Protein 6W2Q (pdb70)

Structure (mmCIF, N/CA/C/O backbone):
data_6W2Q
#
_entry.id   6W2Q
#
_cell.length_a   43.934
_cell.length_b   57.578
_cell.length_c   71.729
_cell.angle_alpha   90.000
_cell.angle_beta   90.000
_cell.angle_gamma   90.000
#
_symmetry.space_group_name_H-M   'P 21 21 21'
#
loop_
_entity.id
_entity.type
_entity.pdbx_description
1 polymer 'Junction 34'
2 non-polymer 'CALCIUM ION'
3 water water
#
loop_
_atom_site.group_PDB
_atom_site.id
_atom_site.type_symbol
_atom_site.label_atom_id
_atom_site.label_alt_id
_atom_site.label_comp_id
_atom_site.label_asym_id
_atom_site.label_entity_id
_atom_site.label_seq_id
_atom_site.pdbx_PDB_ins_code
_atom_site.Cartn_x
_atom_site.Cartn_y
_atom_site.Cartn_z
_atom_site.occupancy
_atom_site.B_iso_or_equiv
_atom_site.auth_seq_id
_atom_site.auth_comp_id
_atom_site.auth_asym_id
_atom_site.auth_atom_id
_atom_site.pdbx_PDB_model_num
ATOM 1 N N . LEU A 1 9 ? 34.356 -2.361 35.922 1.00 76.30 9 LEU A N 1
ATOM 2 C CA . LEU A 1 9 ? 33.590 -1.120 35.908 1.00 75.94 9 LEU A CA 1
ATOM 3 C C . LEU A 1 9 ? 32.167 -1.365 36.393 1.00 76.51 9 LEU A C 1
ATOM 4 O O . LEU A 1 9 ? 31.774 -0.892 37.459 1.00 78.91 9 LEU A O 1
ATOM 7 N N . LYS A 1 10 ? 31.395 -2.106 35.594 1.00 71.27 10 LYS A N 1
ATOM 8 C CA . LYS A 1 10 ? 30.041 -2.464 36.002 1.00 66.41 10 LYS A CA 1
ATOM 9 C C . LYS A 1 10 ? 30.046 -3.233 37.316 1.00 62.60 10 LYS A C 1
ATOM 10 O O . LYS A 1 10 ? 29.078 -3.161 38.082 1.00 65.36 10 LYS A O 1
ATOM 14 N N . GLU A 1 11 ? 31.120 -3.975 37.591 1.00 55.57 11 GLU A N 1
ATOM 15 C CA . GLU A 1 11 ? 31.235 -4.670 38.868 1.00 51.67 11 GLU A CA 1
ATOM 16 C C . GLU A 1 11 ? 31.293 -3.673 40.020 1.00 48.41 11 GLU A C 1
ATOM 17 O O . GLU A 1 11 ? 30.569 -3.809 41.012 1.00 45.48 11 GLU A O 1
ATOM 21 N N . LEU A 1 12 ? 32.155 -2.660 39.904 1.00 50.15 12 LEU A N 1
ATOM 22 C CA . LEU A 1 12 ? 32.210 -1.616 40.922 1.00 48.04 12 LEU A CA 1
ATOM 23 C C . LEU A 1 12 ? 30.848 -0.961 41.107 1.00 45.43 12 LEU A C 1
ATOM 24 O O . LEU A 1 12 ? 30.433 -0.677 42.238 1.00 44.84 12 LEU A O 1
ATOM 32 N N . LEU A 1 13 ? 30.133 -0.723 40.006 1.00 43.26 13 LEU A N 1
ATOM 33 C CA . LEU A 1 13 ? 28.829 -0.077 40.091 1.00 42.19 13 LEU A CA 1
ATOM 34 C C . LEU A 1 13 ? 27.829 -0.951 40.840 1.00 37.80 13 LEU A C 1
ATOM 35 O O . LEU A 1 13 ? 27.066 -0.453 41.677 1.00 33.99 13 LEU A O 1
ATOM 51 N N . LYS A 1 14 ? 27.830 -2.258 40.570 1.00 38.00 14 LYS A N 1
ATOM 52 C CA . LYS A 1 14 ? 26.892 -3.155 41.238 1.00 37.03 14 LYS A CA 1
ATOM 53 C C . LYS A 1 14 ? 27.170 -3.239 42.735 1.00 35.67 14 LYS A C 1
ATOM 54 O O . LYS A 1 14 ? 26.236 -3.245 43.546 1.00 35.02 14 LYS A O 1
ATOM 58 N N . ARG A 1 15 ? 28.443 -3.307 43.126 1.00 36.36 15 ARG A N 1
ATOM 59 C CA . ARG A 1 15 ? 28.757 -3.408 44.548 1.00 37.04 15 ARG A CA 1
ATOM 60 C C . ARG A 1 15 ? 28.422 -2.113 45.278 1.00 30.27 15 ARG A C 1
ATOM 61 O O . ARG A 1 15 ? 27.975 -2.143 46.430 1.00 27.79 15 ARG A O 1
ATOM 82 N N . ALA A 1 16 ? 28.625 -0.967 44.625 1.00 28.96 16 ALA A N 1
ATOM 83 C CA . ALA A 1 16 ? 28.248 0.305 45.237 1.00 28.53 16 ALA A CA 1
ATOM 84 C C . ALA A 1 16 ? 26.747 0.364 45.489 1.00 30.69 16 ALA A C 1
ATOM 85 O O . ALA A 1 16 ? 26.304 0.820 46.549 1.00 26.13 16 ALA A O 1
ATOM 92 N N . GLU A 1 17 ? 25.947 -0.101 44.525 1.00 28.62 17 GLU A N 1
ATOM 93 C CA . GLU A 1 17 ? 24.500 -0.119 44.706 1.00 28.82 17 GLU A CA 1
ATOM 94 C C . GLU A 1 17 ? 24.105 -0.985 45.895 1.00 29.61 17 GLU A C 1
ATOM 95 O O . GLU A 1 17 ? 23.165 -0.655 46.628 1.00 30.82 17 GLU A O 1
ATOM 102 N N . GLU A 1 18 ? 24.814 -2.095 46.106 1.00 30.14 18 GLU A N 1
ATOM 103 C CA . GLU A 1 18 ? 24.511 -2.964 47.238 1.00 32.61 18 GLU A CA 1
ATOM 104 C C . GLU A 1 18 ? 24.886 -2.296 48.555 1.00 31.45 18 GLU A C 1
ATOM 105 O O . GLU A 1 18 ? 24.094 -2.282 49.504 1.00 30.70 18 GLU A O 1
ATOM 109 N N . LEU A 1 19 ? 26.095 -1.730 48.628 1.00 31.66 19 LEU A N 1
ATOM 110 C CA . LEU A 1 19 ? 26.563 -1.120 49.870 1.00 31.00 19 LEU A CA 1
ATOM 111 C C . LEU A 1 19 ? 25.748 0.114 50.234 1.00 29.18 19 LEU A C 1
ATOM 112 O O . LEU A 1 19 ? 25.609 0.434 51.421 1.00 29.53 19 LEU A O 1
ATOM 128 N N . ALA A 1 20 ? 25.203 0.817 49.237 1.00 25.63 20 ALA A N 1
ATOM 129 C CA . ALA A 1 20 ? 24.364 1.983 49.485 1.00 23.73 20 ALA A CA 1
ATOM 130 C C . ALA A 1 20 ? 23.061 1.637 50.196 1.00 24.43 20 ALA A C 1
ATOM 131 O O . ALA A 1 20 ? 22.388 2.546 50.695 1.00 24.13 20 ALA A O 1
ATOM 138 N N . LYS A 1 21 ? 22.684 0.360 50.241 1.00 25.95 21 LYS A N 1
ATOM 139 C CA . LYS A 1 21 ? 21.498 -0.069 50.973 1.00 28.18 21 LYS A CA 1
ATOM 140 C C . LYS A 1 21 ? 21.750 -0.264 52.463 1.00 26.89 21 LYS A C 1
ATOM 141 O O . LYS A 1 21 ? 20.782 -0.415 53.216 1.00 28.62 21 LYS A O 1
ATOM 160 N N . SER A 1 22 ? 23.009 -0.277 52.903 1.00 26.42 22 SER A N 1
ATOM 161 C CA . SER A 1 22 ? 23.332 -0.532 54.303 1.00 27.85 22 SER A CA 1
ATOM 162 C C . SER A 1 22 ? 23.471 0.785 55.055 1.00 25.71 22 SER A C 1
ATOM 163 O O . SER A 1 22 ? 24.286 1.624 54.651 1.00 25.59 22 SER A O 1
ATOM 171 N N . PRO A 1 23 ? 22.719 1.009 56.136 1.00 23.58 23 PRO A N 1
ATOM 172 C CA . PRO A 1 23 ? 22.917 2.240 56.918 1.00 23.56 23 PRO A CA 1
ATOM 173 C C . PRO A 1 23 ? 24.247 2.313 57.659 1.00 24.77 23 PRO A C 1
ATOM 174 O O . PRO A 1 23 ? 24.518 3.340 58.293 1.00 24.53 23 PRO A O 1
ATOM 185 N N . ASP A 1 24 ? 25.085 1.282 57.607 1.00 26.27 24 ASP A N 1
ATOM 186 C CA . ASP A 1 24 ? 26.386 1.328 58.281 1.00 26.81 24 ASP A CA 1
ATOM 187 C C . ASP A 1 24 ? 27.294 2.353 57.607 1.00 26.19 24 ASP A C 1
ATOM 188 O O . ASP A 1 24 ? 27.554 2.232 56.404 1.00 25.97 24 ASP A O 1
ATOM 197 N N . PRO A 1 25 ? 27.800 3.365 58.322 1.00 29.04 25 PRO A N 1
ATOM 198 C CA . PRO A 1 25 ? 28.635 4.377 57.648 1.00 28.84 25 PRO A CA 1
ATOM 199 C C . PRO A 1 25 ? 29.850 3.808 56.939 1.00 28.44 25 PRO A C 1
ATOM 200 O O . PRO A 1 25 ? 30.302 4.395 55.947 1.00 27.17 25 PRO A O 1
ATOM 211 N N . GLU A 1 26 ? 30.410 2.696 57.422 1.00 30.04 26 GLU A N 1
ATOM 212 C CA . GLU A 1 26 ? 31.554 2.102 56.737 1.00 31.94 26 GLU A CA 1
ATOM 213 C C . GLU A 1 26 ? 31.155 1.574 55.366 1.00 28.40 26 GLU A C 1
ATOM 214 O O . GLU A 1 26 ? 31.915 1.711 54.401 1.00 28.40 26 GLU A O 1
ATOM 225 N N . ASP A 1 27 ? 29.969 0.969 55.261 1.00 25.69 27 ASP A N 1
ATOM 226 C CA . ASP A 1 27 ? 29.487 0.499 53.965 1.00 26.10 27 ASP A CA 1
ATOM 227 C C . ASP A 1 27 ? 29.146 1.671 53.049 1.00 24.91 27 ASP A C 1
ATOM 228 O O . ASP A 1 27 ? 29.449 1.643 51.850 1.00 24.92 27 ASP A O 1
ATOM 237 N N . LEU A 1 28 ? 28.525 2.717 53.600 1.00 24.37 28 LEU A N 1
ATOM 238 C CA . LEU A 1 28 ? 28.094 3.851 52.787 1.00 21.60 28 LEU A CA 1
ATOM 239 C C . LEU A 1 28 ? 29.281 4.649 52.259 1.00 22.98 28 LEU A C 1
ATOM 240 O O . LEU A 1 28 ? 29.280 5.075 51.098 1.00 23.66 28 LEU A O 1
ATOM 256 N N . LYS A 1 29 ? 30.299 4.875 53.092 1.00 24.65 29 LYS A N 1
ATOM 257 C CA . LYS A 1 29 ? 31.492 5.567 52.616 1.00 26.23 29 LYS A CA 1
ATOM 258 C C . LYS A 1 29 ? 32.153 4.792 51.487 1.00 27.25 29 LYS A C 1
ATOM 259 O O . LYS A 1 29 ? 32.656 5.385 50.526 1.00 27.13 29 LYS A O 1
ATOM 274 N N . GLU A 1 30 ? 32.158 3.462 51.584 1.00 26.07 30 GLU A N 1
ATOM 275 C CA . GLU A 1 30 ? 32.725 2.652 50.515 1.00 28.22 30 GLU A CA 1
ATOM 276 C C . GLU A 1 30 ? 31.871 2.746 49.259 1.00 26.88 30 GLU A C 1
ATOM 277 O O . GLU A 1 30 ? 32.404 2.843 48.147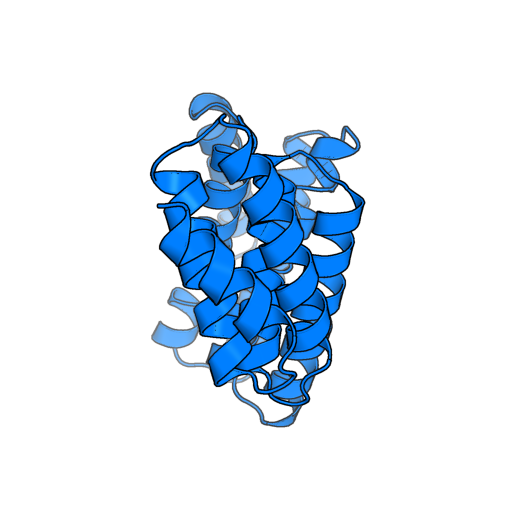 1.00 26.78 30 GLU A O 1
ATOM 289 N N . ALA A 1 31 ? 30.544 2.747 49.419 1.00 26.03 31 ALA A N 1
ATOM 290 C CA . ALA A 1 31 ? 29.663 2.891 48.266 1.00 26.49 31 ALA A CA 1
ATOM 291 C C . ALA A 1 31 ? 29.960 4.183 47.518 1.00 25.89 31 ALA A C 1
ATOM 292 O O . ALA A 1 31 ? 30.020 4.198 46.284 1.00 26.37 31 ALA A O 1
ATOM 299 N N . VAL A 1 32 ? 30.161 5.276 48.258 1.00 25.01 32 VAL A N 1
ATOM 300 C CA . VAL A 1 32 ? 30.483 6.565 47.649 1.00 26.13 32 VAL A CA 1
ATOM 301 C C . VAL A 1 32 ? 31.798 6.479 46.890 1.00 28.17 32 VAL A C 1
ATOM 302 O O . VAL A 1 32 ? 31.923 6.989 45.769 1.00 30.14 32 VAL A O 1
ATOM 315 N N . ARG A 1 33 ? 32.809 5.862 47.503 1.00 27.71 33 ARG A N 1
ATOM 316 C CA . ARG A 1 33 ? 34.118 5.800 46.864 1.00 29.68 33 ARG A CA 1
ATOM 317 C C . ARG A 1 33 ? 34.058 4.985 45.581 1.00 30.20 33 ARG A C 1
ATOM 318 O O . ARG A 1 33 ? 34.634 5.379 44.559 1.00 32.37 33 ARG A O 1
ATOM 339 N N . LEU A 1 34 ? 33.341 3.860 45.603 1.00 28.36 34 LEU A N 1
ATOM 340 C CA . LEU A 1 34 ? 33.216 3.041 44.402 1.00 29.28 34 LEU A CA 1
ATOM 341 C C . LEU A 1 34 ? 32.512 3.810 43.292 1.00 28.68 34 LEU A C 1
ATOM 342 O O . LEU A 1 34 ? 32.959 3.811 42.139 1.00 29.64 34 LEU A O 1
ATOM 358 N N . ALA A 1 35 ? 31.406 4.478 43.625 1.00 27.43 35 ALA A N 1
ATOM 359 C CA . ALA A 1 35 ? 30.658 5.218 42.613 1.00 28.47 35 ALA A CA 1
ATOM 360 C C . ALA A 1 35 ? 31.460 6.407 42.093 1.00 30.87 35 ALA A C 1
ATOM 361 O O . ALA A 1 35 ? 31.494 6.657 40.881 1.00 32.50 35 ALA A O 1
ATOM 368 N N . GLU A 1 36 ? 32.111 7.153 42.989 1.00 31.68 36 GLU A N 1
ATOM 369 C CA . GLU A 1 36 ? 32.945 8.270 42.553 1.00 33.02 36 GLU A CA 1
ATOM 370 C C . GLU A 1 36 ? 34.070 7.803 41.636 1.00 35.01 36 GLU A C 1
ATOM 371 O O . GLU A 1 36 ? 34.468 8.535 40.723 1.00 37.00 36 GLU A O 1
ATOM 383 N N . GLU A 1 37 ? 34.586 6.591 41.851 1.00 34.21 37 GLU A N 1
ATOM 384 C CA . GLU A 1 37 ? 35.573 6.033 40.930 1.00 37.05 37 GLU A CA 1
ATOM 385 C C . GLU A 1 37 ? 34.979 5.873 39.536 1.00 39.00 37 GLU A C 1
ATOM 386 O O . GLU A 1 37 ? 35.608 6.234 38.534 1.00 40.70 37 GLU A O 1
ATOM 398 N N . VAL A 1 38 ? 33.764 5.324 39.452 1.00 39.18 38 VAL A N 1
ATOM 399 C CA . VAL A 1 38 ? 33.111 5.146 38.157 1.00 40.23 38 VAL A CA 1
ATOM 400 C C . VAL A 1 38 ? 32.981 6.485 37.448 1.00 42.48 38 VAL A C 1
ATOM 401 O O . VAL A 1 38 ? 33.251 6.603 36.247 1.00 43.20 38 VAL A O 1
ATOM 414 N N . VAL A 1 39 ? 32.559 7.517 38.181 1.00 44.82 39 VAL A N 1
ATOM 415 C CA . VAL A 1 39 ? 32.449 8.849 37.596 1.00 47.48 39 VAL A CA 1
ATOM 416 C C . VAL A 1 39 ? 33.800 9.296 37.052 1.00 50.80 39 VAL A C 1
ATOM 417 O O . VAL A 1 39 ? 33.907 9.769 35.914 1.00 51.95 39 VAL A O 1
ATOM 430 N N . ARG A 1 40 ? 34.856 9.143 37.854 1.00 51.52 40 ARG A N 1
ATOM 431 C CA . ARG A 1 40 ? 36.175 9.603 37.431 1.00 54.29 40 ARG A CA 1
ATOM 432 C C . ARG A 1 40 ? 36.663 8.843 36.201 1.00 58.39 40 ARG A C 1
ATOM 433 O O . ARG A 1 40 ? 37.345 9.415 35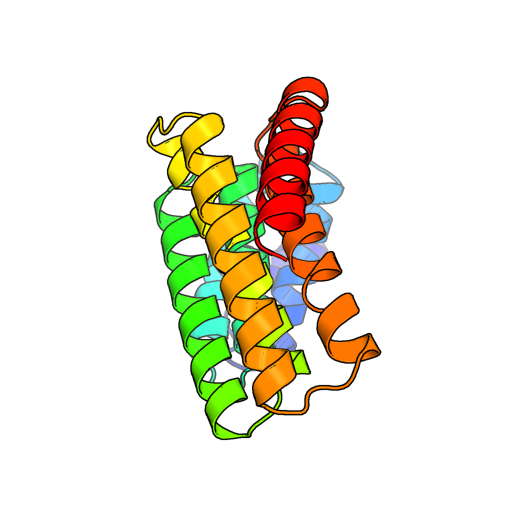.342 1.00 61.79 40 ARG A O 1
ATOM 437 N N . GLU A 1 41 ? 36.322 7.555 36.095 1.00 58.63 41 GLU A N 1
ATOM 438 C CA . GLU A 1 41 ? 36.832 6.734 35.001 1.00 60.82 41 GLU A CA 1
ATOM 439 C C . GLU A 1 41 ? 36.015 6.907 33.722 1.00 63.25 41 GLU A C 1
ATOM 440 O O . GLU A 1 41 ? 36.574 6.870 32.621 1.00 65.12 41 GLU A O 1
ATOM 452 N N . ARG A 1 42 ? 34.699 7.085 33.841 1.00 59.74 42 ARG A N 1
ATOM 453 C CA . ARG A 1 42 ? 33.811 7.267 32.691 1.00 57.21 42 ARG A CA 1
ATOM 454 C C . ARG A 1 42 ? 33.026 8.563 32.864 1.00 57.69 42 ARG A C 1
ATOM 455 O O . ARG A 1 42 ? 31.798 8.545 33.008 1.00 55.91 42 ARG A O 1
ATOM 459 N N . PRO A 1 43 ? 33.710 9.714 32.809 1.00 65.71 43 PRO A N 1
ATOM 460 C CA . PRO A 1 43 ? 33.085 10.979 33.256 1.00 68.08 43 PRO A CA 1
ATOM 461 C C . PRO A 1 43 ? 31.652 11.215 32.793 1.00 70.93 43 PRO A C 1
ATOM 462 O O . PRO A 1 43 ? 30.773 11.454 33.631 1.00 71.53 43 PRO A O 1
ATOM 473 N N . GLY A 1 44 ? 31.388 11.171 31.489 1.00 72.18 44 GLY A N 1
ATOM 474 C CA . GLY A 1 44 ? 30.084 11.551 30.976 1.00 71.51 44 GLY A CA 1
ATOM 475 C C . GLY A 1 44 ? 29.251 10.401 30.447 1.00 69.74 44 GLY A C 1
ATOM 476 O O . GLY A 1 44 ? 28.370 10.606 29.607 1.00 71.07 44 GLY A O 1
ATOM 480 N N . SER A 1 45 ? 29.507 9.191 30.934 1.00 65.52 45 SER A N 1
ATOM 481 C CA . SER A 1 45 ? 28.807 8.012 30.452 1.00 64.37 45 SER A CA 1
ATOM 482 C C . SER A 1 45 ? 27.477 7.837 31.184 1.00 60.58 45 SER A C 1
ATOM 483 O O . SER A 1 45 ? 27.130 8.589 32.100 1.00 60.93 45 SER A O 1
ATOM 491 N N . GLU A 1 46 ? 26.718 6.821 30.767 1.00 54.90 46 GLU A N 1
ATOM 492 C CA . GLU A 1 46 ? 25.490 6.476 31.475 1.00 50.80 46 GLU A CA 1
ATOM 493 C C . GLU A 1 46 ? 25.789 5.831 32.822 1.00 47.10 46 GLU A C 1
ATOM 494 O O . GLU A 1 46 ? 25.010 5.985 33.769 1.00 44.88 46 GLU A O 1
ATOM 498 N N . ALA A 1 47 ? 26.906 5.108 32.928 1.00 47.53 47 ALA A N 1
ATOM 499 C CA . ALA A 1 47 ? 27.299 4.552 34.218 1.00 46.65 47 ALA A CA 1
ATOM 500 C C . ALA A 1 47 ? 27.603 5.658 35.218 1.00 45.25 47 ALA A C 1
ATOM 501 O O . ALA A 1 47 ? 27.305 5.527 36.411 1.00 44.56 47 ALA A O 1
ATOM 508 N N . ALA A 1 48 ? 28.204 6.756 34.753 1.00 43.29 48 ALA A N 1
ATOM 509 C CA . ALA A 1 48 ? 28.455 7.884 35.642 1.00 41.95 48 ALA A CA 1
ATOM 510 C C . ALA A 1 48 ? 27.151 8.460 36.174 1.00 41.76 48 ALA A C 1
ATOM 511 O O . ALA A 1 48 ? 27.045 8.778 37.363 1.00 39.40 48 ALA A O 1
ATOM 518 N N . LYS A 1 49 ? 26.145 8.605 35.307 1.00 45.63 49 LYS A N 1
ATOM 519 C CA . LYS A 1 49 ? 24.843 9.085 35.762 1.00 46.28 49 LYS A CA 1
ATOM 520 C C . LYS A 1 49 ? 24.249 8.142 36.800 1.00 44.25 49 LYS A C 1
ATOM 521 O O . LYS A 1 49 ? 23.713 8.586 37.822 1.00 42.52 49 LYS A O 1
ATOM 525 N N . LYS A 1 50 ? 24.337 6.834 36.554 1.00 46.08 50 LYS A N 1
ATOM 526 C CA . LYS A 1 50 ? 23.909 5.860 37.551 1.00 4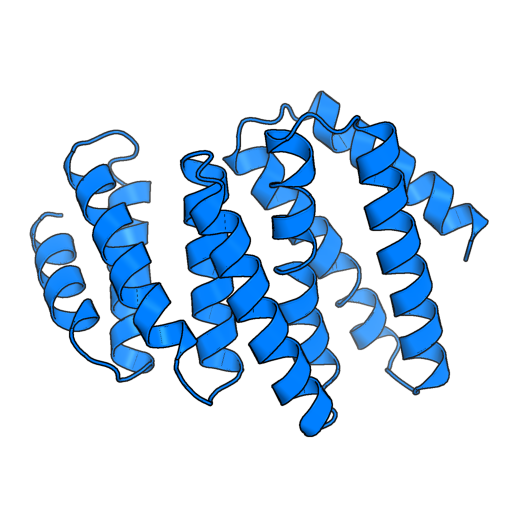5.19 50 LYS A CA 1
ATOM 527 C C . LYS A 1 50 ? 24.701 6.022 38.842 1.00 40.80 50 LYS A C 1
ATOM 528 O O . LYS A 1 50 ? 24.135 5.967 39.941 1.00 40.06 50 LYS A O 1
ATOM 543 N N . ALA A 1 51 ? 26.015 6.231 38.728 1.00 36.69 51 ALA A N 1
ATOM 544 C CA . ALA A 1 51 ? 26.851 6.394 39.913 1.00 34.67 51 ALA A CA 1
ATOM 545 C C . ALA A 1 51 ? 26.401 7.581 40.755 1.00 33.07 51 ALA A C 1
ATOM 546 O O . ALA A 1 51 ? 26.361 7.497 41.988 1.00 31.81 51 ALA A O 1
ATOM 553 N N . LEU A 1 52 ? 26.069 8.702 40.110 1.00 33.32 52 LEU A N 1
ATOM 554 C CA . LEU A 1 52 ? 25.633 9.883 40.853 1.00 32.29 52 LEU A CA 1
ATOM 555 C C . LEU A 1 52 ? 24.348 9.609 41.626 1.00 31.58 52 LEU A C 1
ATOM 556 O O . LEU A 1 52 ? 24.162 10.125 42.735 1.00 30.27 52 LEU A O 1
ATOM 572 N N . GLU A 1 53 ? 23.447 8.803 41.060 1.00 32.58 53 GLU A N 1
ATOM 573 C CA . GLU A 1 53 ? 22.238 8.422 41.784 1.00 34.92 53 GLU A CA 1
ATOM 574 C C . GLU A 1 53 ? 22.573 7.586 43.014 1.00 31.90 53 GLU A C 1
ATOM 575 O O . GLU A 1 53 ? 21.952 7.749 44.072 1.00 31.25 53 GLU A O 1
ATOM 587 N N . ILE A 1 54 ? 23.550 6.685 42.891 1.00 28.83 54 ILE A N 1
ATOM 588 C CA . ILE A 1 54 ? 23.964 5.864 44.026 1.00 28.09 54 ILE A CA 1
ATOM 589 C C . ILE A 1 54 ? 24.615 6.729 45.100 1.00 26.03 54 ILE A C 1
ATOM 590 O O . ILE A 1 54 ? 24.338 6.574 46.296 1.00 24.40 54 ILE A O 1
ATOM 606 N N . ILE A 1 55 ? 25.489 7.650 44.695 1.00 26.23 55 ILE A N 1
ATOM 607 C CA . ILE A 1 55 ? 26.142 8.533 45.660 1.00 27.38 55 ILE A CA 1
ATOM 608 C C . ILE A 1 55 ? 25.099 9.306 46.455 1.00 25.93 55 ILE A C 1
ATOM 609 O O . ILE A 1 55 ? 25.178 9.411 47.684 1.00 24.88 55 ILE A O 1
ATOM 625 N N . GLN A 1 56 ? 24.109 9.867 45.763 1.00 26.85 56 GLN A N 1
ATOM 626 C CA . GLN A 1 56 ? 23.073 10.625 46.453 1.00 29.12 56 GLN A CA 1
ATOM 627 C C . GLN A 1 56 ? 22.287 9.734 47.407 1.00 26.64 56 GLN A C 1
ATOM 628 O O . GLN A 1 56 ? 21.958 10.144 48.526 1.00 24.99 56 GLN A O 1
ATOM 642 N N . GLU A 1 57 ? 21.992 8.504 46.986 1.00 25.54 57 GLU A N 1
ATOM 643 C CA . GLU A 1 57 ? 21.293 7.570 47.860 1.00 27.56 57 GLU A CA 1
ATOM 644 C C . GLU A 1 57 ? 22.124 7.264 49.100 1.00 25.09 57 GLU A C 1
ATOM 645 O O . GLU A 1 57 ? 21.631 7.350 50.230 1.00 23.89 57 GLU A O 1
ATOM 657 N N . ALA A 1 58 ? 23.398 6.925 48.907 1.00 24.51 58 ALA A N 1
ATOM 658 C CA . ALA A 1 58 ? 24.254 6.612 50.045 1.00 24.02 58 ALA A CA 1
ATOM 659 C C . ALA A 1 58 ? 24.425 7.823 50.952 1.00 23.35 58 ALA A C 1
ATOM 660 O O . ALA A 1 58 ? 24.451 7.688 52.181 1.00 21.64 58 ALA A O 1
ATOM 667 N N . ALA A 1 59 ? 24.539 9.020 50.364 1.00 23.93 59 ALA A N 1
ATOM 668 C CA . ALA A 1 59 ? 24.773 10.222 51.159 1.00 23.06 59 ALA A CA 1
ATOM 669 C C . ALA A 1 59 ? 23.567 10.561 52.026 1.00 24.59 59 ALA A C 1
ATOM 670 O O . ALA A 1 59 ? 23.725 11.030 53.157 1.00 23.42 59 ALA A O 1
ATOM 677 N N . GLU A 1 60 ? 22.356 10.337 51.516 1.00 25.95 60 GLU A N 1
ATOM 678 C CA . GLU A 1 60 ? 21.162 10.618 52.305 1.00 29.44 60 GLU A CA 1
ATOM 679 C C . GLU A 1 60 ? 21.069 9.721 53.534 1.00 26.60 60 GLU A C 1
ATOM 680 O O . GLU A 1 60 ? 20.544 10.148 54.569 1.00 27.03 60 GLU A O 1
ATOM 692 N N . LEU A 1 61 ? 21.559 8.481 53.444 1.00 25.58 61 LEU A N 1
ATOM 693 C CA . LEU A 1 61 ? 21.624 7.623 54.624 1.00 27.84 61 LEU A CA 1
ATOM 694 C C . LEU A 1 61 ? 22.767 8.029 55.546 1.00 27.18 61 LEU A C 1
ATOM 695 O O . LEU A 1 61 ? 22.612 8.019 56.772 1.00 28.86 61 LEU A O 1
ATOM 711 N N . LEU A 1 62 ? 23.925 8.382 54.978 1.00 25.63 62 LEU A N 1
ATOM 712 C CA . LEU A 1 62 ? 25.045 8.818 55.807 1.00 27.32 62 LEU A CA 1
ATOM 713 C C . LEU A 1 62 ? 24.673 10.042 56.625 1.00 27.95 62 LEU A C 1
ATOM 714 O O . LEU A 1 62 ? 25.084 10.178 57.784 1.00 28.74 62 LEU A O 1
ATOM 730 N N . LYS A 1 63 ? 23.921 10.960 56.023 1.00 27.34 63 LYS A N 1
ATOM 731 C CA . LYS A 1 63 ? 23.556 12.189 56.716 1.00 29.34 63 LYS A CA 1
ATOM 732 C C . LYS A 1 63 ? 22.708 11.909 57.948 1.00 29.19 63 LYS A C 1
ATOM 733 O O . LYS A 1 63 ? 22.678 12.725 58.873 1.00 31.70 63 LYS A O 1
ATOM 752 N N . LYS A 1 64 ? 22.006 10.778 57.978 1.00 26.89 64 LYS A N 1
ATOM 753 C CA . LYS A 1 64 ? 21.158 10.462 59.119 1.00 26.38 64 LYS A CA 1
ATOM 754 C C . LYS A 1 64 ? 21.928 9.814 60.263 1.00 24.96 64 LYS A C 1
ATOM 755 O O . LYS A 1 64 ? 21.350 9.599 61.335 1.00 24.88 64 LYS A O 1
ATOM 774 N N . SER A 1 65 ? 23.210 9.520 60.068 1.00 26.08 65 SER A N 1
ATOM 775 C CA . SER A 1 65 ? 24.032 8.972 61.136 1.00 27.61 65 SER A CA 1
ATOM 776 C C . SER A 1 65 ? 24.214 10.004 62.250 1.00 28.07 65 SER A C 1
ATOM 777 O O . SER A 1 65 ? 24.228 11.210 61.991 1.00 27.64 65 SER A O 1
ATOM 785 N N . PRO A 1 66 ? 24.357 9.558 63.499 1.00 28.55 66 PRO A N 1
ATOM 786 C CA . PRO A 1 66 ? 24.696 10.491 64.584 1.00 30.46 66 PRO A CA 1
ATOM 787 C C . PRO A 1 66 ? 26.178 10.829 64.672 1.00 30.76 66 PRO A C 1
ATOM 788 O O . PRO A 1 66 ? 26.556 11.667 65.501 1.00 29.98 66 PRO A O 1
ATOM 799 N N . ASP A 1 67 ? 27.017 10.211 63.844 1.00 31.45 67 ASP A N 1
ATOM 800 C CA . ASP A 1 67 ? 28.461 10.397 63.911 1.00 34.35 67 ASP A CA 1
ATOM 801 C C . ASP A 1 67 ? 28.873 11.590 63.053 1.00 32.67 67 ASP A C 1
ATOM 802 O O . ASP A 1 67 ? 28.653 11.563 61.836 1.00 33.38 67 ASP A O 1
ATOM 811 N N . PRO A 1 68 ? 29.487 12.634 63.627 1.00 30.62 68 PRO A N 1
ATOM 812 C CA . PRO A 1 68 ? 29.871 13.793 62.798 1.00 28.78 68 PRO A CA 1
ATOM 813 C C . PRO A 1 68 ? 30.789 13.445 61.641 1.00 27.70 68 PRO A C 1
ATOM 814 O O . PRO A 1 68 ? 30.685 14.060 60.572 1.00 26.84 68 PRO A O 1
ATOM 825 N N . GLU A 1 69 ? 31.700 12.487 61.815 1.00 30.17 69 GLU A N 1
ATOM 826 C CA . GLU A 1 69 ? 32.589 12.132 60.715 1.00 31.98 69 GLU A CA 1
ATOM 827 C C . GLU A 1 69 ? 31.801 11.543 59.552 1.00 28.47 69 GLU A C 1
ATOM 828 O O . GLU A 1 69 ? 32.116 11.801 58.383 1.00 27.60 69 GLU A O 1
ATOM 837 N N . ALA A 1 70 ? 30.758 10.767 59.855 1.00 27.06 70 ALA A N 1
ATOM 838 C CA . ALA A 1 70 ? 29.920 10.193 58.805 1.00 26.88 70 ALA A CA 1
ATOM 839 C C . ALA A 1 70 ? 29.096 11.269 58.112 1.00 26.43 70 ALA A C 1
ATOM 840 O O . ALA A 1 70 ? 28.940 11.249 56.884 1.00 25.98 70 ALA A O 1
ATOM 847 N N . ILE A 1 71 ? 28.558 12.213 58.883 1.00 24.62 71 ILE A N 1
ATOM 848 C CA . ILE A 1 71 ? 27.755 13.286 58.304 1.00 23.87 71 ILE A CA 1
ATOM 849 C C . ILE A 1 71 ? 28.610 14.153 57.389 1.00 25.13 71 ILE A C 1
ATOM 850 O O . ILE A 1 71 ? 28.150 14.620 56.338 1.00 25.01 71 ILE A O 1
ATOM 866 N N . ILE A 1 72 ? 29.858 14.407 57.789 1.00 25.45 72 ILE A N 1
ATOM 867 C CA . ILE A 1 72 ? 30.778 15.178 56.958 1.00 26.40 72 ILE A CA 1
ATOM 868 C C . ILE A 1 72 ? 31.016 14.472 55.628 1.00 26.97 72 ILE A C 1
ATOM 869 O O . ILE A 1 72 ? 31.119 15.117 54.579 1.00 25.17 72 ILE A O 1
ATOM 885 N N . ALA A 1 73 ? 31.114 13.141 55.650 1.00 25.63 73 ALA A N 1
ATOM 886 C CA . ALA A 1 73 ? 31.279 12.398 54.405 1.00 26.00 73 ALA A CA 1
ATOM 887 C C . ALA A 1 73 ? 30.070 12.584 53.500 1.00 24.98 73 ALA A C 1
ATOM 888 O O . ALA A 1 73 ? 30.208 12.670 52.275 1.00 25.54 73 ALA A O 1
ATOM 895 N N . ALA A 1 74 ? 28.876 12.650 54.087 1.00 26.20 74 ALA A N 1
ATOM 896 C CA . ALA A 1 74 ? 27.668 12.897 53.309 1.00 24.84 74 ALA A CA 1
ATOM 897 C C . ALA A 1 74 ? 27.685 14.291 52.699 1.00 25.63 74 ALA A C 1
ATOM 898 O O . ALA A 1 74 ? 27.329 14.476 51.529 1.00 23.86 74 ALA A O 1
ATOM 905 N N . ALA A 1 75 ? 28.066 15.293 53.494 1.00 25.49 75 ALA A N 1
ATOM 906 C CA . ALA A 1 75 ? 28.124 16.660 52.991 1.00 23.62 75 ALA A CA 1
ATOM 907 C C . ALA A 1 75 ? 29.120 16.778 51.849 1.00 24.04 75 ALA A C 1
ATOM 908 O O . ALA A 1 75 ? 28.842 17.426 50.834 1.00 22.48 75 ALA A O 1
ATOM 915 N N . ARG A 1 76 ? 30.288 16.154 51.996 1.00 25.04 76 ARG A N 1
ATOM 916 C CA . ARG A 1 76 ? 31.286 16.202 50.937 1.00 26.69 76 ARG A CA 1
ATOM 917 C C . ARG A 1 76 ? 30.747 15.580 49.655 1.00 25.38 76 ARG A C 1
ATOM 918 O O . ARG A 1 76 ? 30.928 16.129 48.563 1.00 26.83 76 ARG A O 1
ATOM 939 N N . ALA A 1 77 ? 30.063 14.440 49.775 1.00 23.99 77 ALA A N 1
ATOM 940 C CA . ALA A 1 77 ? 29.528 13.764 48.598 1.00 22.99 77 ALA A CA 1
ATOM 941 C C . ALA A 1 77 ? 28.409 14.575 47.961 1.00 23.79 77 ALA A C 1
ATOM 942 O O . ALA A 1 77 ? 28.325 14.666 46.730 1.00 27.03 77 ALA A O 1
ATOM 949 N N . LEU A 1 78 ? 27.540 15.168 48.783 1.00 22.01 78 LEU A N 1
ATOM 950 C CA . LEU A 1 78 ? 26.445 15.975 48.258 1.00 23.65 78 LEU A CA 1
ATOM 951 C C . LEU A 1 78 ? 26.970 17.240 47.595 1.00 23.83 78 LEU A C 1
ATOM 952 O O . LEU A 1 78 ? 26.418 17.695 46.585 1.00 24.18 78 LEU A O 1
ATOM 968 N N . LEU A 1 79 ? 28.034 17.820 48.147 1.00 23.67 79 LEU A N 1
ATOM 969 C CA . LEU A 1 79 ? 28.624 19.006 47.540 1.00 25.41 79 LEU A CA 1
ATOM 970 C C . LEU A 1 79 ? 29.231 18.674 46.185 1.00 29.20 79 LEU A C 1
ATOM 971 O O . LEU A 1 79 ? 29.129 19.464 45.238 1.00 28.44 79 LEU A O 1
ATOM 987 N N . LYS A 1 80 ? 29.848 17.497 46.066 1.00 29.03 80 LYS A N 1
ATOM 988 C CA . LYS A 1 80 ? 30.404 17.084 44.783 1.00 29.85 80 LYS A CA 1
ATOM 989 C C . LYS A 1 80 ? 29.301 16.903 43.744 1.00 28.84 80 LYS A C 1
ATOM 990 O O . LYS A 1 80 ? 29.450 17.319 42.587 1.00 30.57 80 LYS A O 1
ATOM 1002 N N . ILE A 1 81 ? 28.180 16.294 44.140 1.00 27.95 81 ILE A N 1
ATOM 1003 C CA . ILE A 1 81 ? 27.039 16.162 43.234 1.00 29.04 81 ILE A CA 1
ATOM 1004 C C . ILE A 1 81 ? 26.540 17.535 42.812 1.00 29.02 81 ILE A C 1
ATOM 1005 O O . ILE A 1 81 ? 26.262 17.783 41.633 1.00 30.21 81 ILE A O 1
ATOM 1021 N N . ALA A 1 82 ? 26.391 18.440 43.779 1.00 27.48 82 ALA A N 1
ATOM 1022 C CA . ALA A 1 82 ? 25.878 19.771 43.471 1.00 28.36 82 ALA A CA 1
ATOM 1023 C C . ALA A 1 82 ? 26.767 20.474 42.456 1.00 30.08 82 ALA A C 1
ATOM 1024 O O . ALA A 1 82 ? 26.285 21.004 41.449 1.00 31.34 82 ALA A O 1
ATOM 1031 N N . ALA A 1 83 ? 28.076 20.489 42.705 1.00 31.43 83 ALA A N 1
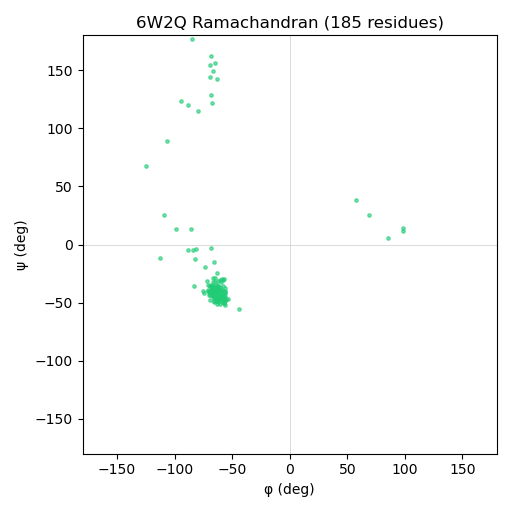ATOM 1032 C CA . ALA A 1 83 ? 28.987 21.152 41.781 1.00 33.55 83 ALA A CA 1
ATOM 1033 C C . ALA A 1 83 ? 29.005 20.450 40.429 1.00 35.27 83 ALA A C 1
ATOM 1034 O O . ALA A 1 83 ? 29.027 21.102 39.379 1.00 36.70 83 ALA A O 1
ATOM 1041 N N . THR A 1 84 ? 28.980 19.116 40.438 1.00 35.99 84 THR A N 1
ATOM 1042 C CA . THR A 1 84 ? 29.065 18.346 39.201 1.00 37.18 84 THR A CA 1
ATOM 1043 C C . THR A 1 84 ? 27.863 18.593 38.303 1.00 39.73 84 THR A C 1
ATOM 1044 O O . THR A 1 84 ? 27.997 18.644 37.075 1.00 41.64 84 THR A O 1
ATOM 1055 N N . THR A 1 85 ? 26.676 18.727 38.893 1.00 41.02 85 THR A N 1
ATOM 1056 C CA . THR A 1 85 ? 25.434 18.772 38.137 1.00 45.01 85 THR A CA 1
ATOM 1057 C C . THR A 1 85 ? 24.726 20.119 38.179 1.00 45.12 85 THR A C 1
ATOM 1058 O O . THR A 1 85 ? 23.783 20.321 37.406 1.00 47.83 85 THR A O 1
ATOM 1069 N N . GLY A 1 86 ? 25.137 21.034 39.051 1.00 42.08 86 GLY A N 1
ATOM 1070 C CA . GLY A 1 86 ? 24.377 22.253 39.240 1.00 41.60 86 GLY A CA 1
ATOM 1071 C C . GLY A 1 86 ? 23.034 22.043 39.901 1.00 40.31 86 GLY A C 1
ATOM 1072 O O . GLY A 1 86 ? 22.125 22.855 39.712 1.00 37.91 86 GLY A O 1
ATOM 1076 N N . ASP A 1 87 ? 22.885 20.970 40.675 1.00 41.99 87 ASP A N 1
ATOM 1077 C CA . ASP A 1 87 ? 21.637 20.677 41.370 1.00 43.51 87 ASP A CA 1
ATOM 1078 C C . ASP A 1 87 ? 21.539 21.534 42.629 1.00 40.11 87 ASP A C 1
ATOM 1079 O O . ASP A 1 87 ? 22.334 21.369 43.561 1.00 39.81 87 ASP A O 1
ATOM 1088 N N . ASN A 1 88 ? 20.557 22.440 42.661 1.00 36.70 88 ASN A N 1
ATOM 1089 C CA . ASN A 1 88 ? 20.379 23.299 43.829 1.00 37.29 88 ASN A CA 1
ATOM 1090 C C . ASN A 1 88 ? 19.980 22.490 45.059 1.00 34.42 88 ASN A C 1
ATOM 1091 O O . ASN A 1 88 ? 20.439 22.777 46.171 1.00 32.55 88 ASN A O 1
ATOM 1102 N N . GLU A 1 89 ? 19.113 21.489 44.890 1.00 35.14 89 GLU A N 1
ATOM 1103 C CA . GLU A 1 89 ? 18.697 20.687 46.037 1.00 35.80 89 GLU A CA 1
ATOM 1104 C C . GLU A 1 89 ? 19.874 19.931 46.633 1.00 32.27 89 GLU A C 1
ATOM 1105 O O . GLU A 1 89 ? 19.988 19.816 47.859 1.00 32.20 89 GLU A O 1
ATOM 1117 N N . ALA A 1 90 ? 20.757 19.401 45.785 1.00 29.74 90 ALA A N 1
ATOM 1118 C CA . ALA A 1 90 ? 21.963 18.756 46.294 1.00 29.13 90 ALA A CA 1
ATOM 1119 C C . ALA A 1 90 ? 22.764 19.711 47.171 1.00 28.57 90 ALA A C 1
ATOM 1120 O O . ALA A 1 90 ? 23.218 19.335 48.256 1.00 25.79 90 ALA A O 1
ATOM 1127 N N . ALA A 1 91 ? 22.926 20.960 46.726 1.00 31.10 91 ALA A N 1
ATOM 1128 C CA . ALA A 1 91 ? 23.663 21.941 47.519 1.00 29.53 91 ALA A CA 1
ATOM 1129 C C . ALA A 1 91 ? 22.966 22.215 48.844 1.00 25.67 91 ALA A C 1
ATOM 1130 O O . ALA A 1 91 ? 23.624 22.367 49.881 1.00 24.51 91 ALA A O 1
ATOM 1137 N N . LYS A 1 92 ? 21.634 22.294 48.830 1.00 26.09 92 LYS A N 1
ATOM 1138 C CA . LYS A 1 92 ? 20.893 22.527 50.063 1.00 27.91 92 LYS A CA 1
ATOM 1139 C C . LYS A 1 92 ? 21.021 21.338 51.006 1.00 28.67 92 LYS A C 1
ATOM 1140 O O . LYS A 1 92 ? 21.100 21.513 52.228 1.00 28.12 92 LYS A O 1
ATOM 1159 N N . GLN A 1 93 ? 21.040 20.121 50.455 1.00 29.30 93 GLN A N 1
ATOM 1160 C CA . GLN A 1 93 ? 21.259 18.935 51.277 1.00 29.09 93 GLN A CA 1
ATOM 1161 C C . GLN A 1 93 ? 22.659 18.935 51.878 1.00 26.20 93 GLN A C 1
ATOM 1162 O O . GLN A 1 93 ? 22.844 18.524 53.029 1.00 26.44 93 GLN A O 1
ATOM 1176 N N . ALA A 1 94 ? 23.659 19.388 51.117 1.00 25.19 94 ALA A N 1
ATOM 1177 C CA . ALA A 1 94 ? 25.015 19.466 51.654 1.00 24.87 94 ALA A CA 1
ATOM 1178 C C . ALA A 1 94 ? 25.083 20.445 52.821 1.00 25.18 94 ALA A C 1
ATOM 1179 O O . ALA A 1 94 ? 25.751 20.180 53.826 1.00 26.36 94 ALA A O 1
ATOM 1186 N N . ILE A 1 95 ? 24.398 21.584 52.698 1.00 24.84 95 ILE A N 1
ATOM 1187 C CA . ILE A 1 95 ? 24.332 22.563 53.781 1.00 24.79 95 ILE A CA 1
ATOM 1188 C C . ILE A 1 95 ? 23.683 21.946 55.010 1.00 26.07 95 ILE A C 1
ATOM 1189 O O . ILE A 1 95 ? 24.160 22.105 56.140 1.00 27.67 95 ILE A O 1
ATOM 1205 N N . GLU A 1 96 ? 22.562 21.257 54.804 1.00 26.09 96 GLU A N 1
ATOM 1206 C CA . GLU A 1 96 ? 21.858 20.608 55.902 1.00 29.73 96 GLU A CA 1
ATOM 1207 C C . GLU A 1 96 ? 22.773 19.639 56.642 1.00 26.79 96 GLU A C 1
ATOM 1208 O O . GLU A 1 96 ? 22.850 19.658 57.875 1.00 26.76 96 GLU A O 1
ATOM 1220 N N . ALA A 1 97 ? 23.478 18.782 55.900 1.00 28.32 97 ALA A N 1
ATOM 1221 C CA . ALA A 1 97 ? 24.370 17.809 56.526 1.00 27.60 97 ALA A CA 1
ATOM 1222 C C . ALA A 1 97 ? 25.530 18.497 57.234 1.00 27.02 97 ALA A C 1
ATOM 1223 O O . ALA A 1 97 ? 25.843 18.180 58.387 1.00 27.69 97 ALA A O 1
ATOM 1230 N N . ALA A 1 98 ? 26.197 19.425 56.549 1.00 24.09 98 ALA A N 1
ATOM 1231 C CA . ALA A 1 98 ? 27.322 20.128 57.157 1.00 25.81 98 ALA A CA 1
ATOM 1232 C C . ALA A 1 98 ? 26.901 20.858 58.426 1.00 25.04 98 ALA A C 1
ATOM 1233 O O . ALA A 1 98 ? 27.642 20.874 59.415 1.00 23.43 98 ALA A O 1
ATOM 1240 N N . SER A 1 99 ? 25.721 21.477 58.418 1.00 28.58 99 SER A N 1
ATOM 1241 C CA . SER A 1 99 ? 25.240 22.155 59.617 1.00 32.16 99 SER A CA 1
ATOM 1242 C C . SER A 1 99 ? 25.061 21.169 60.765 1.00 31.30 99 SER A C 1
ATOM 1243 O O . SER A 1 99 ? 25.482 21.432 61.898 1.00 30.64 99 SER A O 1
ATOM 1251 N N . LYS A 1 100 ? 24.429 20.024 60.487 1.00 30.12 100 LYS A N 1
ATOM 1252 C CA . LYS A 1 100 ? 24.247 19.007 61.518 1.00 29.98 100 LYS A CA 1
ATOM 1253 C C . LYS A 1 100 ? 25.587 18.576 62.091 1.00 27.19 100 LYS A C 1
ATOM 1254 O O . LYS A 1 100 ? 25.745 18.464 63.313 1.00 26.56 100 LYS A O 1
ATOM 1273 N N . ALA A 1 101 ? 26.569 18.344 61.218 1.00 25.75 101 ALA A N 1
ATOM 1274 C CA . ALA A 1 101 ? 27.882 17.911 61.676 1.00 25.20 101 ALA A CA 1
ATOM 1275 C C . ALA A 1 101 ? 28.550 18.986 62.519 1.00 25.82 101 ALA A C 1
ATOM 1276 O O . ALA A 1 101 ? 29.179 18.686 63.540 1.00 26.61 101 ALA A O 1
ATOM 1283 N N . ALA A 1 102 ? 28.427 20.248 62.101 1.00 25.07 102 ALA A N 1
ATOM 1284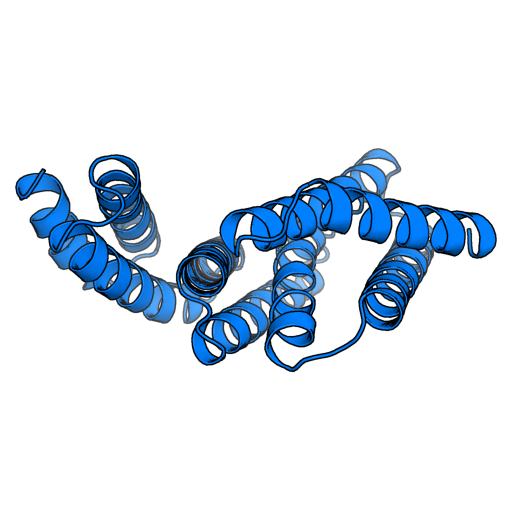 C CA . ALA A 1 102 ? 29.063 21.337 62.831 1.00 26.50 102 ALA A CA 1
ATOM 1285 C C . ALA A 1 102 ? 28.521 21.445 64.249 1.00 29.93 102 ALA A C 1
ATOM 1286 O O . ALA A 1 102 ? 29.280 21.696 65.192 1.00 31.53 102 ALA A O 1
ATOM 1293 N N . GLN A 1 103 ? 27.211 21.257 64.425 1.00 31.57 103 GLN A N 1
ATOM 1294 C CA . GLN A 1 103 ? 26.626 21.397 65.756 1.00 35.86 103 GLN A CA 1
ATOM 1295 C C . GLN A 1 103 ? 27.038 20.247 66.672 1.00 36.22 103 GLN A C 1
ATOM 1296 O O . GLN A 1 103 ? 27.307 20.462 67.859 1.00 38.14 103 GLN A O 1
ATOM 1305 N N . LEU A 1 104 ? 27.108 19.020 66.142 1.00 34.21 104 LEU A N 1
ATOM 1306 C CA . LEU A 1 104 ? 27.562 17.892 66.951 1.00 33.91 104 LEU A CA 1
ATOM 1307 C C . LEU A 1 104 ? 29.035 18.030 67.320 1.00 33.29 104 LEU A C 1
ATOM 1308 O O . LEU A 1 104 ? 29.440 17.668 68.430 1.00 36.03 104 LEU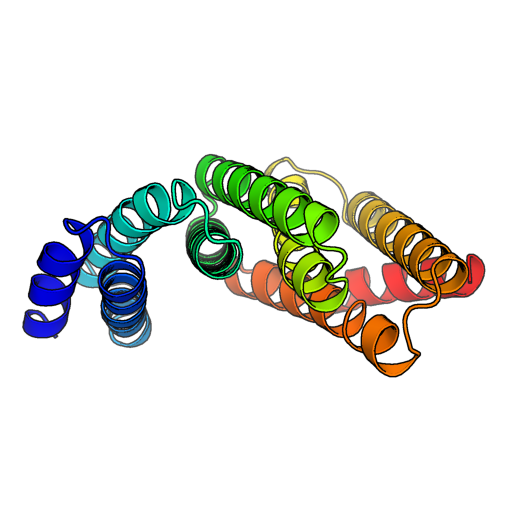 A O 1
ATOM 1324 N N . ALA A 1 105 ? 29.856 18.539 66.400 1.00 30.47 105 ALA A N 1
ATOM 1325 C CA . ALA A 1 105 ? 31.260 18.776 66.718 1.00 29.57 105 ALA A CA 1
ATOM 1326 C C . ALA A 1 105 ? 31.406 19.876 67.764 1.00 30.99 105 ALA A C 1
ATOM 1327 O O . ALA A 1 105 ? 32.199 19.746 68.705 1.00 32.91 105 ALA A O 1
ATOM 1334 N N . GLU A 1 106 ? 30.652 20.969 67.613 1.00 31.57 106 GLU A N 1
ATOM 1335 C CA . GLU A 1 106 ? 30.644 22.017 68.631 1.00 36.95 106 GLU A CA 1
ATOM 1336 C C . GLU A 1 106 ? 30.264 21.446 69.989 1.00 40.39 106 GLU A C 1
ATOM 1337 O O . GLU A 1 106 ? 30.841 21.820 71.016 1.00 39.34 106 GLU A O 1
ATOM 1349 N N . GLN A 1 107 ? 29.296 20.528 70.006 1.00 42.55 107 GLN A N 1
ATOM 1350 C CA . GLN A 1 107 ? 28.833 19.945 71.258 1.00 45.09 107 GLN A CA 1
ATOM 1351 C C . GLN A 1 107 ? 29.984 19.315 72.030 1.00 46.26 107 GLN A C 1
ATOM 1352 O O . GLN A 1 107 ? 30.026 19.386 73.264 1.00 48.93 107 GLN A O 1
ATOM 1366 N N . ARG A 1 108 ? 30.926 18.696 71.321 1.00 47.21 108 ARG A N 1
ATOM 1367 C CA . ARG A 1 108 ? 32.078 18.059 71.943 1.00 51.90 108 ARG A CA 1
ATOM 1368 C C . ARG A 1 108 ? 33.326 18.935 71.900 1.00 51.28 108 ARG A C 1
ATOM 1369 O O . ARG A 1 108 ? 34.426 18.443 72.171 1.00 53.62 108 ARG A O 1
ATOM 1390 N N . GLY A 1 109 ? 33.178 20.217 71.580 1.00 48.08 109 GLY A N 1
ATOM 1391 C CA . GLY A 1 109 ? 34.301 21.145 71.616 1.00 47.07 109 GLY A CA 1
ATOM 1392 C C . GLY A 1 109 ? 35.474 20.752 70.743 1.00 45.04 109 GLY A C 1
ATOM 1393 O O . GLY A 1 109 ? 36.630 20.954 71.134 1.00 45.76 109 GLY A O 1
ATOM 1397 N N . ASP A 1 110 ? 35.204 20.207 69.562 1.00 41.92 110 ASP A N 1
ATOM 1398 C CA . ASP A 1 110 ? 36.240 19.781 68.624 1.00 39.28 110 ASP A CA 1
ATOM 1399 C C . ASP A 1 110 ? 36.259 20.802 67.489 1.00 33.41 110 ASP A C 1
ATOM 1400 O O . ASP A 1 110 ? 35.568 20.641 66.484 1.00 29.95 110 ASP A O 1
ATOM 1409 N N . ASP A 1 111 ? 37.060 21.857 67.657 1.00 33.02 111 ASP A N 1
ATOM 1410 C CA . ASP A 1 111 ? 37.102 22.920 66.656 1.00 32.88 111 ASP A CA 1
ATOM 1411 C C . ASP A 1 111 ? 37.607 22.410 65.316 1.00 32.25 111 ASP A C 1
ATOM 1412 O O . ASP A 1 111 ? 37.155 22.869 64.260 1.00 32.13 111 ASP A O 1
ATOM 1421 N N . GLU A 1 112 ? 38.568 21.485 65.331 1.00 33.14 112 GLU A N 1
ATOM 1422 C CA . GLU A 1 112 ? 39.066 20.932 64.079 1.00 35.42 112 GLU A CA 1
ATOM 1423 C C . GLU A 1 112 ? 37.930 20.310 63.282 1.00 32.65 112 GLU A C 1
ATOM 1424 O O . GLU A 1 112 ? 37.783 20.559 62.079 1.00 30.16 112 GLU A O 1
ATOM 1431 N N . LEU A 1 113 ? 37.100 19.509 63.949 1.00 33.04 113 LEU A N 1
ATOM 1432 C CA . LEU A 1 113 ? 35.979 18.867 63.278 1.00 31.56 113 LEU A CA 1
ATOM 1433 C C . LEU A 1 113 ? 34.914 19.880 62.886 1.00 28.21 113 LEU A C 1
ATOM 1434 O O . LEU A 1 113 ? 34.291 19.748 61.824 1.00 26.35 113 LEU A O 1
ATOM 1450 N N . VAL A 1 114 ? 34.701 20.906 63.712 1.00 28.96 114 VAL A N 1
ATOM 1451 C CA . VAL A 1 114 ? 33.799 21.986 63.324 1.00 28.40 114 VAL A CA 1
ATOM 1452 C C . VAL A 1 114 ? 34.238 22.584 61.994 1.00 26.62 114 VAL A C 1
ATOM 1453 O O . VAL A 1 114 ? 33.429 22.777 61.081 1.00 25.66 114 VAL A O 1
ATOM 1466 N N . CYS A 1 115 ? 35.532 22.866 61.857 1.00 28.65 115 CYS A N 1
ATOM 1467 C CA . CYS A 1 115 ? 36.005 23.559 60.664 1.00 28.76 115 CYS A CA 1
ATOM 1468 C C . CYS A 1 115 ? 35.880 22.688 59.419 1.00 26.77 115 CYS A C 1
ATOM 1469 O O . CYS A 1 115 ? 35.622 23.202 58.326 1.00 25.75 115 CYS A O 1
ATOM 1476 N N . GLU A 1 116 ? 36.087 21.375 59.555 1.00 25.17 116 GLU A N 1
ATOM 1477 C CA . GLU A 1 116 ? 35.828 20.462 58.446 1.00 27.73 116 GLU A CA 1
ATOM 1478 C C . GLU A 1 116 ? 34.416 20.653 57.919 1.00 26.07 116 GLU A C 1
ATOM 1479 O O . GLU A 1 116 ? 34.194 20.747 56.707 1.00 26.82 116 GLU A O 1
ATOM 1491 N N . ALA A 1 117 ? 33.444 20.708 58.831 1.00 24.76 117 ALA A N 1
ATOM 1492 C CA . ALA A 1 117 ? 32.049 20.851 58.435 1.00 22.50 117 ALA A CA 1
ATOM 1493 C C . ALA A 1 117 ? 31.778 22.232 57.856 1.00 22.62 117 ALA A C 1
ATOM 1494 O O . ALA A 1 117 ? 31.104 22.358 56.827 1.00 21.51 117 ALA A O 1
ATOM 1501 N N . LEU A 1 118 ? 32.308 23.281 58.494 1.00 25.03 118 LEU A N 1
ATOM 1502 C CA . LEU A 1 118 ? 32.055 24.640 58.025 1.00 25.60 118 LEU A CA 1
ATOM 1503 C C . LEU A 1 118 ? 32.634 24.881 56.637 1.00 24.24 118 LEU A C 1
ATOM 1504 O O . LEU A 1 118 ? 32.044 25.612 55.836 1.00 23.87 118 LEU A O 1
ATOM 1520 N N . ALA A 1 119 ? 33.799 24.301 56.334 1.00 25.09 119 ALA A N 1
ATOM 1521 C CA . ALA A 1 119 ? 34.366 24.486 55.001 1.00 23.11 119 ALA A CA 1
ATOM 1522 C C . ALA A 1 119 ? 33.419 23.960 53.929 1.00 23.53 119 ALA A C 1
ATOM 1523 O O . ALA A 1 119 ? 33.237 24.594 52.881 1.00 22.53 119 ALA A O 1
ATOM 1530 N N . LEU A 1 120 ? 32.802 22.804 54.175 1.00 21.96 120 LEU A N 1
ATOM 1531 C CA . LEU A 1 120 ? 31.838 22.263 53.222 1.00 22.74 120 LEU A CA 1
ATOM 1532 C C . LEU A 1 120 ? 30.567 23.098 53.202 1.00 24.66 120 LEU A C 1
ATOM 1533 O O . LEU A 1 120 ? 29.980 23.325 52.137 1.00 24.58 120 LEU A O 1
ATOM 1549 N N A LEU A 1 121 ? 30.131 23.559 54.374 0.38 23.08 121 LEU A N 1
ATOM 1550 N N B LEU A 1 121 ? 30.120 23.556 54.371 0.62 23.08 121 LEU A N 1
ATOM 1551 C CA A LEU A 1 121 ? 28.947 24.405 54.458 0.38 25.33 121 LEU A CA 1
ATOM 1552 C CA B LEU A 1 121 ? 28.933 24.401 54.427 0.62 25.64 121 LEU A CA 1
ATOM 1553 C C A LEU A 1 121 ? 29.128 25.683 53.646 0.38 24.03 121 LEU A C 1
ATOM 1554 C C B LEU A 1 121 ? 29.135 25.677 53.617 0.62 23.96 121 LEU A C 1
ATOM 1555 O O A LEU A 1 121 ? 28.255 26.062 52.857 0.38 24.39 121 LEU A O 1
ATOM 1556 O O B LEU A 1 121 ? 28.284 26.051 52.803 0.62 24.29 121 LEU A O 1
ATOM 1587 N N . ILE A 1 122 ? 30.263 26.359 53.824 1.00 25.04 122 ILE A N 1
ATOM 1588 C CA . ILE A 1 122 ? 30.484 27.637 53.154 1.00 25.04 122 ILE A CA 1
ATOM 1589 C C . ILE A 1 122 ? 30.641 27.432 51.653 1.00 24.20 122 ILE A C 1
ATOM 1590 O O . ILE A 1 122 ? 30.144 28.230 50.848 1.00 23.66 122 ILE A O 1
ATOM 1607 N N . ALA A 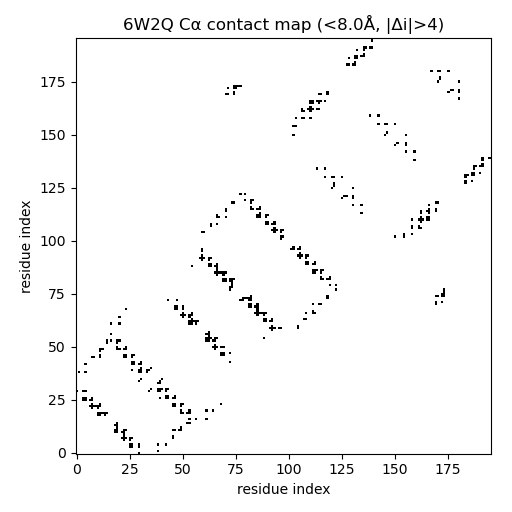1 123 ? 31.325 26.359 51.249 1.00 21.60 123 ALA A N 1
ATOM 1608 C CA . ALA A 1 123 ? 31.456 26.060 49.829 1.00 22.91 123 ALA A CA 1
ATOM 1609 C C . ALA A 1 123 ? 30.093 25.825 49.184 1.00 22.48 123 ALA A C 1
ATOM 1610 O O . ALA A 1 123 ? 29.839 26.294 48.071 1.00 22.39 123 ALA A O 1
ATOM 1617 N N . ALA A 1 124 ? 29.203 25.098 49.867 1.00 23.24 124 ALA A N 1
ATOM 1618 C CA . ALA A 1 124 ? 27.856 24.891 49.340 1.00 22.44 124 ALA A CA 1
ATOM 1619 C C . ALA A 1 124 ? 27.086 26.206 49.270 1.00 21.94 124 ALA A C 1
ATOM 1620 O O . ALA A 1 124 ? 26.343 26.450 48.312 1.00 22.54 124 ALA A O 1
ATOM 1627 N N . GLN A 1 125 ? 27.242 27.063 50.278 1.00 22.28 125 GLN A N 1
ATOM 1628 C CA . GLN A 1 125 ? 26.615 28.381 50.228 1.00 25.42 125 GLN A CA 1
ATOM 1629 C C . GLN A 1 125 ? 27.070 29.154 48.997 1.00 25.26 125 GLN A C 1
ATOM 1630 O O . GLN A 1 125 ? 26.254 29.759 48.291 1.00 27.50 125 GLN A O 1
ATOM 1644 N N . VAL A 1 126 ? 28.379 29.156 48.735 1.00 23.25 126 VAL A N 1
ATOM 1645 C CA . VAL A 1 126 ? 28.913 29.853 47.565 1.00 25.85 126 VAL A CA 1
ATOM 1646 C C . VAL A 1 126 ? 28.298 29.288 46.295 1.00 28.31 126 VAL A C 1
ATOM 1647 O O . VAL A 1 126 ? 27.879 30.033 45.400 1.00 30.25 126 VAL A O 1
ATOM 1660 N N A LEU A 1 127 ? 28.230 27.959 46.187 0.53 29.24 127 LEU A N 1
ATOM 1661 N N B LEU A 1 127 ? 28.221 27.961 46.202 0.47 29.09 127 LEU A N 1
ATOM 1662 C CA A LEU A 1 127 ? 27.640 27.346 45.002 0.53 29.61 127 LEU A CA 1
ATOM 1663 C CA B LEU A 1 127 ? 27.644 27.318 45.029 0.47 29.21 127 LEU A CA 1
ATOM 1664 C C A LEU A 1 127 ? 26.210 27.822 44.794 0.53 28.89 127 LEU A C 1
ATOM 1665 C C B LEU A 1 127 ? 26.215 27.788 44.796 0.47 28.75 127 LEU A C 1
ATOM 1666 O O A LEU A 1 127 ? 25.843 28.255 43.697 0.53 28.92 127 LEU A O 1
ATOM 1667 O O B LEU A 1 127 ? 25.854 28.186 43.683 0.47 28.92 127 LEU A O 1
ATOM 1698 N N . LEU A 1 128 ? 25.383 27.741 45.838 1.00 28.35 128 LEU A N 1
ATOM 1699 C CA . LEU A 1 128 ? 23.996 28.178 45.710 1.00 29.43 128 LEU A CA 1
ATOM 1700 C C . LEU A 1 128 ? 23.906 29.654 45.360 1.00 27.98 128 LEU A C 1
ATOM 1701 O O . LEU A 1 128 ? 23.081 30.049 44.528 1.00 27.24 128 LEU A O 1
ATOM 1717 N N . LEU A 1 129 ? 24.718 30.493 46.008 1.00 27.25 129 LEU A N 1
ATOM 1718 C CA . LEU A 1 129 ? 24.702 31.912 45.670 1.00 27.62 129 LEU A CA 1
ATOM 1719 C C . LEU A 1 129 ? 24.971 32.115 44.184 1.00 28.96 129 LEU A C 1
ATOM 1720 O O . LEU A 1 129 ? 24.297 32.916 43.528 1.00 28.40 129 LEU A O 1
ATOM 1736 N N . LYS A 1 130 ? 25.928 31.371 43.626 1.00 32.09 130 LYS A N 1
ATOM 1737 C CA . LYS A 1 130 ? 26.229 31.509 42.204 1.00 33.37 130 LYS A CA 1
ATOM 1738 C C . LYS A 1 130 ? 25.103 30.951 41.344 1.00 34.00 130 LYS A C 1
ATOM 1739 O O . LYS A 1 130 ? 24.716 31.567 40.346 1.00 34.77 130 LYS A O 1
ATOM 1758 N N . GLN A 1 131 ? 24.563 29.787 41.711 1.00 33.91 131 GLN A N 1
ATOM 1759 C CA . GLN A 1 131 ? 23.463 29.212 40.943 1.00 37.24 131 GLN A CA 1
ATOM 1760 C C . GLN A 1 131 ? 22.248 30.132 40.924 1.00 34.47 131 GLN A C 1
ATOM 1761 O O . GLN A 1 131 ? 21.488 30.135 39.948 1.00 34.97 131 GLN A O 1
ATOM 1775 N N . GLN A 1 132 ? 22.048 30.920 41.979 1.00 29.89 132 GLN A N 1
ATOM 1776 C CA . GLN A 1 132 ? 20.891 31.799 42.083 1.00 29.47 132 GLN A CA 1
ATOM 1777 C C . GLN A 1 132 ? 21.127 33.167 41.456 1.00 31.52 132 GLN A C 1
ATOM 1778 O O . GLN A 1 132 ? 20.188 33.971 41.390 1.00 33.28 132 GLN A O 1
ATOM 1792 N N . GLY A 1 133 ? 22.341 33.445 40.990 1.00 33.44 133 GLY A N 1
ATOM 1793 C CA . GLY A 1 133 ? 22.630 34.669 40.270 1.00 36.16 133 GLY A CA 1
ATOM 1794 C C . GLY A 1 133 ? 23.260 35.782 41.078 1.00 34.85 133 GLY A C 1
ATOM 1795 O O . GLY A 1 133 ? 23.331 36.912 40.584 1.00 33.98 133 GLY A O 1
ATOM 1799 N N . THR A 1 134 ? 23.713 35.506 42.299 1.00 32.90 134 THR A N 1
ATOM 1800 C CA . THR A 1 134 ? 24.362 36.527 43.109 1.00 30.07 134 THR A CA 1
ATOM 1801 C C . THR A 1 134 ? 25.717 36.899 42.513 1.00 29.40 134 THR A C 1
ATOM 1802 O O . THR A 1 134 ? 26.431 36.050 41.970 1.00 28.80 134 THR A O 1
ATOM 1813 N N . SER A 1 135 ? 26.063 38.180 42.622 1.00 31.44 135 SER A N 1
ATOM 1814 C CA . SER A 1 135 ? 27.288 38.706 42.034 1.00 33.64 135 SER A CA 1
ATOM 1815 C C . SER A 1 135 ? 28.526 38.181 42.754 1.00 32.99 135 SER A C 1
ATOM 1816 O O . SER A 1 135 ? 28.488 37.841 43.939 1.00 30.53 135 SER A O 1
ATOM 1824 N N . ASP A 1 136 ? 29.646 38.144 42.024 1.00 33.07 136 ASP A N 1
ATOM 1825 C CA . ASP A 1 136 ? 30.907 37.725 42.629 1.00 33.66 136 ASP A CA 1
ATOM 1826 C C . ASP A 1 136 ? 31.331 38.664 43.752 1.00 33.20 136 ASP A C 1
ATOM 1827 O O . ASP A 1 136 ? 31.971 38.229 44.717 1.00 32.84 136 ASP A O 1
ATOM 1836 N N . GLU A 1 137 ? 30.983 39.948 43.654 1.00 32.86 137 GLU A N 1
ATOM 1837 C CA . GLU A 1 137 ? 31.294 40.880 44.733 1.00 34.31 137 GLU A CA 1
ATOM 1838 C C . GLU A 1 137 ? 30.562 40.506 46.018 1.00 30.42 137 GLU A C 1
ATOM 1839 O O . GLU A 1 137 ? 31.141 40.564 47.109 1.00 28.67 137 GLU A O 1
ATOM 1851 N N . GLU A 1 138 ? 29.285 40.136 45.909 1.00 30.26 138 GLU A N 1
ATOM 1852 C CA . GLU A 1 138 ? 28.523 39.730 47.085 1.00 30.89 138 GLU A CA 1
ATOM 1853 C C . GLU A 1 138 ? 29.022 38.398 47.631 1.00 29.24 138 GLU A C 1
ATOM 1854 O O . GLU A 1 138 ? 29.080 38.204 48.851 1.00 29.44 138 GLU A O 1
ATOM 1866 N N . VAL A 1 139 ? 29.356 37.458 46.744 1.00 28.11 139 VAL A N 1
ATOM 1867 C CA . VAL A 1 139 ? 29.910 36.180 47.183 1.00 27.82 139 VAL A CA 1
ATOM 1868 C C . VAL A 1 139 ? 31.186 36.407 47.979 1.00 28.07 139 VAL A C 1
ATOM 1869 O O . VAL A 1 139 ? 31.386 35.823 49.051 1.00 26.21 139 VAL A O 1
ATOM 1882 N N . ALA A 1 140 ? 32.085 37.237 47.447 1.00 27.00 140 ALA A N 1
ATOM 1883 C CA . ALA A 1 140 ? 33.339 37.507 48.138 1.00 28.70 140 ALA A CA 1
ATOM 1884 C C . ALA A 1 140 ? 33.088 38.122 49.509 1.00 28.90 140 ALA A C 1
ATOM 1885 O O . ALA A 1 140 ? 33.749 37.758 50.489 1.00 29.75 140 ALA A O 1
ATOM 1892 N N . GLU A 1 141 ? 32.121 39.042 49.596 1.00 28.18 141 GLU A N 1
ATOM 1893 C CA . GLU A 1 141 ? 31.776 39.664 50.872 1.00 32.41 141 GLU A CA 1
ATOM 1894 C C . GLU A 1 141 ? 31.261 38.633 51.871 1.00 26.65 141 GLU A C 1
ATOM 1895 O O . GLU A 1 141 ? 31.638 38.654 53.049 1.00 23.09 141 GLU A O 1
ATOM 1907 N N . HIS A 1 142 ? 30.387 37.733 51.421 1.00 27.93 142 HIS A N 1
ATOM 1908 C CA . HIS A 1 142 ? 29.906 36.665 52.293 1.00 27.27 142 HIS A CA 1
ATOM 1909 C C . HIS A 1 142 ? 31.065 35.841 52.839 1.00 26.60 142 HIS A C 1
ATOM 1910 O O . HIS A 1 142 ? 31.155 35.591 54.049 1.00 26.38 142 HIS A O 1
ATOM 1924 N N . VAL A 1 143 ? 31.957 35.396 51.954 1.00 27.63 143 VAL A N 1
ATOM 1925 C CA . VAL A 1 143 ? 33.062 34.539 52.373 1.00 27.58 143 VAL A CA 1
ATOM 1926 C C . VAL A 1 143 ? 33.985 35.289 53.323 1.00 28.42 143 VAL A C 1
ATOM 1927 O O . VAL A 1 143 ? 34.416 34.749 54.350 1.00 28.02 143 VAL A O 1
ATOM 1940 N N . ALA A 1 144 ? 34.300 36.546 52.998 1.00 28.74 144 ALA A N 1
ATOM 1941 C CA . ALA A 1 144 ? 35.230 37.320 53.815 1.00 30.21 144 ALA A CA 1
ATOM 1942 C C . ALA A 1 144 ? 34.676 37.545 55.217 1.00 28.89 144 ALA A C 1
ATOM 1943 O O . ALA A 1 144 ? 35.384 37.360 56.215 1.00 28.61 144 ALA A O 1
ATOM 1950 N N . ARG A 1 145 ? 33.406 37.941 55.314 1.00 28.41 145 ARG A N 1
ATOM 1951 C CA . ARG A 1 145 ? 32.802 38.168 56.622 1.00 29.53 145 ARG A CA 1
ATOM 1952 C C . ARG A 1 145 ? 32.748 36.879 57.431 1.00 29.65 145 ARG A C 1
ATOM 1953 O O . ARG A 1 145 ? 33.001 36.885 58.642 1.00 29.95 145 ARG A O 1
ATOM 1957 N N . THR A 1 146 ? 32.421 35.762 56.779 1.00 27.81 146 THR A N 1
ATOM 1958 C CA . THR A 1 146 ? 32.361 34.488 57.484 1.00 27.16 146 THR A CA 1
ATOM 1959 C C . THR A 1 146 ? 33.739 34.097 58.010 1.00 25.52 146 THR A C 1
ATOM 1960 O O . THR A 1 146 ? 33.880 33.697 59.170 1.00 26.41 146 THR A O 1
ATOM 1971 N N . ILE A 1 147 ? 34.772 34.224 57.177 1.00 26.65 147 ILE A N 1
ATOM 1972 C CA . ILE A 1 147 ? 36.118 33.857 57.607 1.00 29.80 147 ILE A CA 1
ATOM 1973 C C . ILE A 1 147 ? 36.590 34.784 58.721 1.00 31.18 147 ILE A C 1
ATOM 1974 O O . ILE A 1 147 ? 37.077 34.328 59.762 1.00 31.38 147 ILE A O 1
ATOM 1990 N N . SER A 1 148 ? 36.453 36.099 58.521 1.00 29.96 148 SER A N 1
ATOM 1991 C CA . SER A 1 148 ? 36.899 37.060 59.528 1.00 32.68 148 SER A CA 1
ATOM 1992 C C . SER A 1 148 ? 36.228 36.804 60.870 1.00 33.37 148 SER A C 1
ATOM 1993 O O . SER A 1 148 ? 36.880 36.826 61.921 1.00 34.99 148 SER A O 1
ATOM 2001 N N . GLN A 1 149 ? 34.914 36.580 60.854 1.00 32.02 149 GLN A N 1
ATOM 2002 C CA . GLN A 1 149 ? 34.180 36.298 62.083 1.00 33.47 149 GLN A CA 1
ATOM 2003 C C . GLN A 1 149 ? 34.658 34.999 62.722 1.00 29.87 149 GLN A C 1
ATOM 2004 O O . GLN A 1 149 ? 34.815 34.918 63.946 1.00 28.46 149 GLN A O 1
ATOM 2018 N N . LEU A 1 150 ? 34.908 33.976 61.906 1.00 29.77 150 LEU A N 1
ATOM 2019 C CA . LEU A 1 150 ? 35.362 32.692 62.434 1.00 28.71 150 LEU A CA 1
ATOM 2020 C C . LEU A 1 150 ? 36.750 32.809 63.056 1.00 28.63 150 LEU A C 1
ATOM 2021 O O . LEU A 1 150 ? 36.986 32.318 64.166 1.00 28.66 150 LEU A O 1
ATOM 2037 N N . VAL A 1 151 ? 37.680 33.466 62.359 1.00 29.01 151 VAL A N 1
ATOM 2038 C CA . VAL A 1 151 ? 39.041 33.616 62.877 1.00 32.19 151 VAL A CA 1
ATOM 2039 C C . VAL A 1 151 ? 39.022 34.333 64.219 1.00 33.64 151 VAL A C 1
ATOM 2040 O O . VAL A 1 151 ? 39.723 33.943 65.160 1.00 33.33 151 VAL A O 1
ATOM 2053 N N . GLN A 1 152 ? 38.238 35.408 64.319 1.00 32.99 152 GLN A N 1
ATOM 2054 C CA . GLN A 1 152 ? 38.192 36.170 65.562 1.00 33.75 152 GLN A CA 1
ATOM 2055 C C . GLN A 1 152 ? 37.583 35.344 66.685 1.00 30.25 152 GLN A C 1
ATOM 2056 O O . GLN A 1 152 ? 38.043 35.403 67.831 1.00 29.48 152 GLN A O 1
ATOM 2067 N N . ARG A 1 153 ? 36.554 34.557 66.372 1.00 29.08 153 ARG A N 1
ATOM 2068 C CA . ARG A 1 153 ? 35.921 33.722 67.386 1.00 30.21 153 ARG A CA 1
ATOM 2069 C C . ARG A 1 153 ? 36.857 32.614 67.863 1.00 31.52 153 ARG A C 1
ATOM 2070 O O . ARG A 1 153 ? 36.952 32.351 69.069 1.00 32.42 153 ARG A O 1
ATOM 2091 N N . LEU A 1 154 ? 37.556 31.950 66.939 1.00 31.12 154 LEU A N 1
ATOM 2092 C CA . LEU A 1 154 ? 38.467 30.889 67.355 1.00 31.66 154 LEU A CA 1
ATOM 2093 C C . LEU A 1 154 ? 39.633 31.447 68.160 1.00 35.80 154 LEU A C 1
ATOM 2094 O O . LEU A 1 154 ? 40.142 30.769 69.061 1.00 37.17 154 LEU A O 1
ATOM 2110 N N . LYS A 1 155 ? 40.062 32.675 67.857 1.00 38.08 155 LYS A N 1
ATOM 2111 C CA . LYS A 1 155 ? 41.115 33.316 68.640 1.00 40.86 155 LYS A CA 1
ATOM 2112 C C . LYS A 1 155 ? 40.659 33.558 70.074 1.00 42.53 155 LYS A C 1
ATOM 2113 O O . LYS A 1 155 ? 41.393 33.271 71.027 1.00 45.82 155 LYS A O 1
ATOM 2117 N N . ARG A 1 156 ? 39.451 34.100 70.247 1.00 39.12 156 ARG A N 1
ATOM 2118 C CA . ARG A 1 156 ? 38.908 34.288 71.589 1.00 40.22 156 ARG A CA 1
ATOM 2119 C C . ARG A 1 156 ? 38.832 32.967 72.340 1.00 39.86 156 ARG A C 1
ATOM 2120 O O . ARG A 1 156 ? 39.115 32.906 73.543 1.00 40.74 156 ARG A O 1
ATOM 2141 N N . LYS A 1 157 ? 38.441 31.898 71.645 1.00 39.77 157 LYS A N 1
ATOM 2142 C CA . LYS A 1 157 ? 38.153 30.626 72.294 1.00 42.45 157 LYS A CA 1
ATOM 2143 C C . LYS A 1 157 ? 39.409 29.901 72.754 1.00 43.84 157 LYS A C 1
ATOM 2144 O O . LYS A 1 157 ? 39.313 29.008 73.602 1.00 47.54 157 LYS A O 1
ATOM 2163 N N . GLY A 1 158 ? 40.570 30.249 72.211 1.00 42.62 158 GLY A N 1
ATOM 2164 C CA . GLY A 1 158 ? 41.806 29.571 72.539 1.00 43.57 158 GLY A CA 1
ATOM 2165 C C . GLY A 1 158 ? 42.246 28.508 71.556 1.00 41.26 158 GLY A C 1
ATOM 2166 O O . GLY A 1 158 ? 43.125 27.706 71.893 1.00 42.38 158 GLY A O 1
ATOM 2170 N N . ALA A 1 159 ? 41.665 28.465 70.360 1.00 35.91 159 ALA A N 1
ATOM 2171 C CA . ALA A 1 159 ? 42.123 27.520 69.353 1.00 33.13 159 ALA A CA 1
ATOM 2172 C C . ALA A 1 159 ? 43.564 27.832 68.972 1.00 33.03 159 ALA A C 1
ATOM 2173 O O . ALA A 1 159 ? 43.967 28.995 68.897 1.00 30.87 159 ALA A O 1
ATOM 2180 N N . SER A 1 160 ? 44.343 26.783 68.736 1.00 36.91 160 SER A N 1
ATOM 2181 C CA . SER A 1 160 ? 45.750 26.959 68.423 1.00 40.15 160 SER A CA 1
ATOM 2182 C C . SER A 1 160 ? 45.919 27.617 67.056 1.00 38.52 160 SER A C 1
ATOM 2183 O O . SER A 1 160 ? 45.011 27.628 66.220 1.00 35.97 160 SER A O 1
ATOM 2191 N N . TYR A 1 161 ? 47.115 28.162 66.833 1.00 39.06 161 TYR A N 1
ATOM 2192 C CA . TYR A 1 161 ? 47.419 28.808 65.561 1.00 38.90 161 TYR A CA 1
ATOM 2193 C C . TYR A 1 161 ? 47.237 27.842 64.396 1.00 37.16 161 TYR A C 1
ATOM 2194 O O . TYR A 1 161 ? 46.643 28.192 63.370 1.00 35.87 161 TYR A O 1
ATOM 2212 N N . GLU A 1 162 ? 47.748 26.617 64.536 1.00 37.81 162 GLU A N 1
ATOM 2213 C CA . GLU A 1 162 ? 47.677 25.657 63.439 1.00 40.43 162 GLU A CA 1
ATOM 2214 C C . GLU A 1 162 ? 46.234 25.257 63.146 1.00 37.18 162 GLU A C 1
ATOM 2215 O O . GLU A 1 162 ? 45.867 25.047 61.986 1.00 35.31 162 GLU A O 1
ATOM 2227 N N . VAL A 1 163 ? 45.397 25.155 64.184 1.00 35.36 163 VAL A N 1
ATOM 2228 C CA . VAL A 1 163 ? 43.989 24.821 63.979 1.00 32.89 163 VAL A CA 1
ATOM 2229 C C . VAL A 1 163 ? 43.300 25.918 63.180 1.00 30.17 163 VAL A C 1
ATOM 2230 O O . VAL A 1 163 ? 42.538 25.646 62.247 1.00 28.45 163 VAL A O 1
ATOM 2243 N N . ILE A 1 164 ? 43.548 27.176 63.549 1.00 32.73 164 ILE A N 1
ATOM 2244 C CA . ILE A 1 164 ? 42.929 28.299 62.852 1.00 33.63 164 ILE A CA 1
ATOM 2245 C C . ILE A 1 164 ? 43.444 28.388 61.422 1.00 33.05 164 ILE A C 1
ATOM 2246 O O . ILE A 1 164 ? 42.668 28.596 60.480 1.00 32.86 164 ILE A O 1
ATOM 2262 N N . LYS A 1 165 ? 44.755 28.233 61.232 1.00 30.19 165 LYS A N 1
ATOM 2263 C CA . LYS A 1 165 ? 45.307 28.286 59.884 1.00 31.90 165 LYS A CA 1
ATOM 2264 C C . LYS A 1 165 ? 44.693 27.199 59.011 1.00 30.67 165 LYS A C 1
ATOM 2265 O O . LYS A 1 165 ? 44.267 27.462 57.882 1.00 32.06 165 LYS A O 1
ATOM 2284 N N . GLU A 1 166 ? 44.635 25.966 59.526 1.00 29.12 166 GLU A N 1
ATOM 2285 C CA . GLU A 1 166 ? 43.997 24.878 58.792 1.00 32.99 166 GLU A CA 1
ATOM 2286 C C . GLU A 1 166 ? 42.530 25.185 58.509 1.00 28.50 166 GLU A C 1
ATOM 2287 O O . GLU A 1 166 ? 42.022 24.884 57.425 1.00 27.86 166 GLU A O 1
ATOM 2299 N N A CYS A 1 167 ? 41.826 25.767 59.486 0.70 29.40 167 CYS A N 1
ATOM 2300 N N B CYS A 1 167 ? 41.843 25.792 59.477 0.30 29.35 167 CYS A N 1
ATOM 2301 C CA A CYS A 1 167 ? 40.422 26.125 59.285 0.70 29.38 167 CYS A CA 1
ATOM 2302 C CA B CYS A 1 167 ? 40.435 26.125 59.294 0.30 29.36 167 CYS A CA 1
ATOM 2303 C C A CYS A 1 167 ? 40.251 27.007 58.056 0.70 28.70 167 CYS A C 1
ATOM 2304 C C B CYS A 1 167 ? 40.237 27.018 58.075 0.30 28.64 167 CYS A C 1
ATOM 2305 O O A CYS A 1 167 ? 39.432 26.718 57.175 0.70 28.23 167 CYS A O 1
ATOM 2306 O O B CYS A 1 167 ? 39.388 26.743 57.219 0.30 28.30 167 CYS A O 1
ATOM 2319 N N . VAL A 1 168 ? 41.013 28.102 57.986 1.00 28.51 168 VAL A N 1
ATOM 2320 C CA . VAL A 1 168 ? 40.872 29.038 56.876 1.00 28.76 168 VAL A CA 1
ATOM 2321 C C . VAL A 1 168 ? 41.319 28.397 55.569 1.00 30.36 168 VAL A C 1
ATOM 2322 O O . VAL A 1 168 ? 40.676 28.570 54.526 1.00 30.18 168 VAL A O 1
ATOM 2336 N N . GLN A 1 169 ? 42.434 27.665 55.592 1.00 33.43 169 GLN A N 1
ATOM 2337 C CA . GLN A 1 169 ? 42.906 27.017 54.372 1.00 34.95 169 GLN A CA 1
ATOM 2338 C C . GLN A 1 169 ? 41.859 26.056 53.822 1.00 33.65 169 GLN A C 1
ATOM 2339 O O . GLN A 1 169 ? 41.592 26.041 52.615 1.00 33.20 169 GLN A O 1
ATOM 2348 N N . ARG A 1 170 ? 41.241 25.261 54.699 1.00 32.09 170 ARG A N 1
ATOM 2349 C CA . ARG A 1 170 ? 40.237 24.294 54.258 1.00 30.78 170 ARG A CA 1
ATOM 2350 C C . ARG A 1 170 ? 39.032 24.989 53.636 1.00 27.06 170 ARG A C 1
ATOM 2351 O O . ARG A 1 170 ? 38.516 24.548 52.602 1.00 25.16 170 ARG A O 1
ATOM 2369 N N . ILE A 1 171 ? 38.562 26.070 54.259 1.00 25.04 171 ILE A N 1
ATOM 2370 C CA . ILE A 1 171 ? 37.429 26.813 53.715 1.00 25.70 171 ILE A CA 1
ATOM 2371 C C . ILE A 1 171 ? 37.732 27.273 52.296 1.00 26.06 171 ILE A C 1
ATOM 2372 O O . ILE A 1 171 ? 36.934 27.069 51.374 1.00 26.53 171 ILE A O 1
ATOM 2388 N N . VAL A 1 172 ? 38.885 27.911 52.099 1.00 26.57 172 VAL A N 1
ATOM 2389 C CA . VAL A 1 172 ? 39.205 28.439 50.777 1.00 27.24 172 VAL A CA 1
ATOM 2390 C C . VAL A 1 172 ? 39.364 27.298 49.783 1.00 26.26 172 VAL A C 1
ATOM 2391 O O . VAL A 1 172 ? 38.865 27.364 48.655 1.00 25.67 172 VAL A O 1
ATOM 2404 N N . GLU A 1 173 ? 40.041 26.224 50.191 1.00 28.19 173 GLU A N 1
ATOM 2405 C CA . GLU A 1 173 ? 40.240 25.100 49.283 1.00 29.24 173 GLU A CA 1
ATOM 2406 C C . GLU A 1 173 ? 38.911 24.505 48.833 1.00 24.82 173 GLU A C 1
ATOM 2407 O O . GLU A 1 173 ? 38.738 24.186 47.649 1.00 24.54 173 GLU A O 1
ATOM 2419 N N . GLU A 1 174 ? 37.961 24.336 49.759 1.00 25.14 174 GLU A N 1
ATOM 2420 C CA . GLU A 1 174 ? 36.678 23.736 49.396 1.00 24.92 174 GLU A CA 1
ATOM 2421 C C . GLU A 1 174 ? 35.888 24.643 48.460 1.00 24.50 174 GLU A C 1
ATOM 2422 O O . GLU A 1 174 ? 35.230 24.161 47.531 1.00 24.79 174 GLU A O 1
ATOM 2434 N N . ILE A 1 175 ? 35.936 25.959 48.687 1.00 23.75 175 ILE A N 1
ATOM 2435 C CA . ILE A 1 175 ? 35.282 26.900 47.778 1.00 23.35 175 ILE A CA 1
ATOM 2436 C C . ILE A 1 175 ? 35.873 26.784 46.374 1.00 25.28 175 ILE A C 1
ATOM 2437 O O . ILE A 1 175 ? 35.145 26.648 45.383 1.00 25.27 175 ILE A O 1
ATOM 2453 N N . VAL A 1 176 ? 37.204 26.847 46.271 1.00 29.03 176 VAL A N 1
ATOM 2454 C CA . VAL A 1 176 ? 37.879 26.775 44.973 1.00 32.15 176 VAL A CA 1
ATOM 2455 C C . VAL A 1 176 ? 37.528 25.474 44.259 1.00 31.59 176 VAL A C 1
ATOM 2456 O O . VAL A 1 176 ? 37.252 25.462 43.055 1.00 31.95 176 VAL A O 1
ATOM 2469 N N . GLU A 1 177 ? 37.562 24.356 44.986 1.00 29.53 177 GLU A N 1
ATOM 2470 C CA . GLU A 1 177 ? 37.239 23.068 44.380 1.00 31.34 177 GLU A CA 1
ATOM 2471 C C . GLU A 1 177 ? 35.799 23.043 43.882 1.00 30.45 177 GLU A C 1
ATOM 2472 O O . GLU A 1 177 ? 35.519 22.558 42.779 1.00 29.79 177 GLU A O 1
ATOM 2484 N N . ALA A 1 178 ? 34.864 23.536 44.694 1.00 31.09 178 ALA A N 1
ATOM 2485 C CA . ALA A 1 178 ? 33.464 23.513 44.290 1.00 29.78 178 ALA A CA 1
ATOM 2486 C C . ALA A 1 178 ? 33.230 24.390 43.065 1.00 29.93 178 ALA A C 1
ATOM 2487 O O . ALA A 1 178 ? 32.500 24.003 42.146 1.00 30.78 178 ALA A O 1
ATOM 2494 N N . LEU A 1 179 ? 33.850 25.569 43.026 1.00 29.02 179 LEU A N 1
ATOM 2495 C CA . LEU A 1 179 ? 33.673 26.449 41.874 1.00 29.19 179 LEU A CA 1
ATOM 2496 C C . LEU A 1 179 ? 34.302 25.854 40.622 1.00 30.73 179 LEU A C 1
ATOM 2497 O O . LEU A 1 179 ? 33.747 25.979 39.523 1.00 31.64 179 LEU A O 1
ATOM 2513 N N . LYS A 1 180 ? 35.456 25.200 40.764 1.00 33.13 180 LYS A N 1
ATOM 2514 C CA . LYS A 1 180 ? 36.079 24.540 39.620 1.00 38.03 180 LYS A CA 1
ATOM 2515 C C . LYS A 1 180 ? 35.193 23.427 39.078 1.00 35.12 180 LYS A C 1
ATOM 2516 O O . LYS A 1 180 ? 34.930 23.361 37.871 1.00 34.89 180 LYS A O 1
ATOM 2535 N N . ARG A 1 181 ? 34.740 22.528 39.954 1.00 33.04 181 ARG A N 1
ATOM 2536 C CA . ARG A 1 181 ? 33.883 21.433 39.513 1.00 33.73 181 ARG A CA 1
ATOM 2537 C C . ARG A 1 181 ? 32.621 21.946 38.831 1.00 33.37 181 ARG A C 1
ATOM 2538 O O . ARG A 1 181 ? 32.088 21.277 37.937 1.00 34.27 181 ARG A O 1
ATOM 2559 N N . SER A 1 182 ? 32.134 23.123 39.227 1.00 31.43 182 SER A N 1
ATOM 2560 C CA . SER A 1 182 ? 30.928 23.698 38.644 1.00 33.46 182 SER A CA 1
ATOM 2561 C C . SER A 1 182 ? 31.206 24.498 37.375 1.00 34.65 182 SER A C 1
ATOM 2562 O O . SER A 1 182 ? 30.325 25.233 36.918 1.00 33.03 182 SER A O 1
ATOM 2570 N N . GLY A 1 183 ? 32.399 24.374 36.801 1.00 37.06 183 GLY A N 1
ATOM 2571 C CA . GLY A 1 183 ? 32.712 25.023 35.545 1.00 39.88 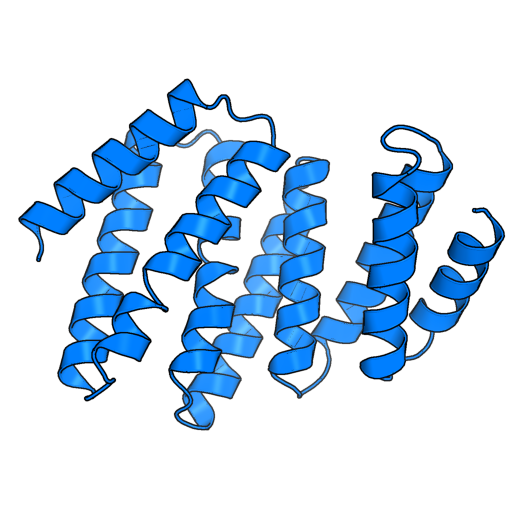183 GLY A CA 1
ATOM 2572 C C . GLY A 1 183 ? 33.187 26.456 35.647 1.00 39.88 183 GLY A C 1
ATOM 2573 O O . GLY A 1 183 ? 33.368 27.103 34.607 1.00 41.83 183 GLY A O 1
ATOM 2577 N N . THR A 1 184 ? 33.396 26.977 36.855 1.00 37.12 184 THR A N 1
ATOM 2578 C CA . THR A 1 184 ? 33.871 28.347 37.003 1.00 36.29 184 THR A CA 1
ATOM 2579 C C . THR A 1 184 ? 35.303 28.457 36.493 1.00 36.90 184 THR A C 1
ATOM 2580 O O . THR A 1 184 ? 36.174 27.670 36.876 1.00 36.64 184 THR A O 1
ATOM 2591 N N . SER A 1 185 ? 35.547 29.431 35.622 1.00 39.48 185 SER A N 1
ATOM 2592 C CA . SER A 1 185 ? 36.875 29.595 35.057 1.00 44.02 185 SER A CA 1
ATOM 2593 C C . SER A 1 185 ? 37.872 29.982 36.147 1.00 44.44 185 SER A C 1
ATOM 2594 O O . SER A 1 185 ? 37.512 30.524 37.196 1.00 41.95 185 SER A O 1
ATOM 2602 N N . GLU A 1 186 ? 39.148 29.683 35.888 1.00 47.77 186 GLU A N 1
ATOM 2603 C CA . GLU A 1 186 ? 40.199 30.031 36.838 1.00 48.62 186 GLU A CA 1
ATOM 2604 C C . GLU A 1 186 ? 40.346 31.541 36.980 1.00 48.34 186 GLU A C 1
ATOM 2605 O O . GLU A 1 186 ? 40.753 32.026 38.041 1.00 47.34 186 GLU A O 1
ATOM 2609 N N . ASP A 1 187 ? 40.025 32.298 35.927 1.00 48.31 187 ASP A N 1
ATOM 2610 C CA . ASP A 1 187 ? 40.086 33.753 36.019 1.00 49.80 187 ASP A CA 1
ATOM 2611 C C . ASP A 1 187 ? 39.065 34.279 37.021 1.00 45.73 187 ASP A C 1
ATOM 2612 O O . ASP A 1 187 ? 39.364 35.183 37.811 1.00 44.86 187 ASP A O 1
ATOM 2621 N N . GLU A 1 188 ? 37.851 33.721 37.005 1.00 43.73 188 GLU A N 1
ATOM 2622 C CA . GLU A 1 188 ? 36.809 34.177 37.920 1.00 40.44 188 GLU A CA 1
ATOM 2623 C C . GLU A 1 188 ? 37.116 33.764 39.354 1.00 37.15 188 GLU A C 1
ATOM 2624 O O . GLU A 1 188 ? 36.895 34.540 40.291 1.00 35.46 188 GLU A O 1
ATOM 2636 N N . ILE A 1 189 ? 37.620 32.544 39.546 1.00 38.17 189 ILE A N 1
ATOM 2637 C CA . ILE A 1 189 ? 37.959 32.075 40.888 1.00 38.69 189 ILE A CA 1
ATOM 2638 C C . ILE A 1 189 ? 39.047 32.954 41.494 1.00 39.62 189 ILE A C 1
ATOM 2639 O O . ILE A 1 189 ? 38.947 33.397 42.644 1.00 37.55 189 ILE A O 1
ATOM 2655 N N . ASN A 1 190 ? 40.106 33.221 40.725 1.00 42.33 190 ASN A N 1
ATOM 2656 C CA . ASN A 1 190 ? 41.199 34.049 41.226 1.00 44.91 190 ASN A CA 1
ATOM 2657 C C . ASN A 1 190 ? 40.703 35.432 41.628 1.00 43.47 190 ASN A C 1
ATOM 2658 O O . ASN A 1 190 ? 41.140 35.988 42.643 1.00 45.24 190 ASN A O 1
ATOM 2669 N N . GLU A 1 191 ? 39.789 36.006 40.842 1.00 40.33 191 GLU A N 1
ATOM 2670 C CA . GLU A 1 191 ? 39.237 37.315 41.173 1.00 41.18 191 GLU A CA 1
ATOM 2671 C C . GLU A 1 191 ? 38.415 37.258 42.456 1.00 37.18 191 GLU A C 1
ATOM 2672 O O . GLU A 1 191 ? 38.462 38.181 43.276 1.00 35.92 191 GLU A O 1
ATOM 2684 N N . ILE A 1 192 ? 37.643 36.187 42.638 1.00 35.51 192 ILE A N 1
ATOM 2685 C CA . ILE A 1 192 ? 36.859 36.033 43.860 1.00 33.72 192 ILE A CA 1
ATOM 2686 C C . ILE A 1 192 ? 37.784 35.926 45.066 1.00 34.16 192 ILE A C 1
ATOM 2687 O O . ILE A 1 192 ? 37.598 36.611 46.078 1.00 32.91 192 ILE A O 1
ATOM 2703 N N . VAL A 1 193 ? 38.795 35.062 44.975 1.00 38.16 193 VAL A N 1
ATOM 2704 C CA . VAL A 1 193 ? 39.738 34.899 46.078 1.00 42.34 193 VAL A CA 1
ATOM 2705 C C . VAL A 1 193 ? 40.447 36.217 46.364 1.00 44.26 193 VAL A C 1
ATOM 2706 O O . VAL A 1 193 ? 40.655 36.587 47.527 1.00 45.64 193 VAL A O 1
ATOM 2719 N N . ARG A 1 194 ? 40.825 36.948 45.313 1.00 43.48 194 ARG A N 1
ATOM 2720 C CA . ARG A 1 194 ? 41.475 38.239 45.510 1.00 46.26 194 ARG A CA 1
ATOM 2721 C C . ARG A 1 194 ? 40.609 39.156 46.361 1.00 42.19 194 ARG A C 1
ATOM 2722 O O . ARG A 1 194 ? 41.076 39.728 47.353 1.00 41.63 194 ARG A O 1
ATOM 2743 N N . ARG A 1 195 ? 39.343 39.318 45.978 1.00 41.39 195 ARG A N 1
ATOM 2744 C CA . ARG A 1 195 ? 38.430 40.152 46.752 1.00 43.25 195 ARG A CA 1
ATOM 2745 C C . ARG A 1 195 ? 38.353 39.682 48.199 1.00 40.83 195 ARG A C 1
ATOM 2746 O O . ARG A 1 195 ? 38.449 40.487 49.132 1.00 40.83 195 ARG A O 1
ATOM 2767 N N . VAL A 1 196 ? 38.177 38.377 48.406 1.00 40.35 196 VAL A N 1
ATOM 2768 C CA . VAL A 1 196 ? 38.089 37.844 49.763 1.00 39.03 196 VAL A CA 1
ATOM 2769 C C . VAL A 1 196 ? 39.335 38.216 50.556 1.00 42.55 196 VAL A C 1
ATOM 2770 O O . VAL A 1 196 ? 39.251 38.675 51.701 1.00 43.05 196 VAL A O 1
ATOM 2783 N N . LYS A 1 197 ? 40.510 38.026 49.955 1.00 45.63 197 LYS A N 1
ATOM 2784 C CA . LYS A 1 197 ? 41.755 38.337 50.647 1.00 50.75 197 LYS A CA 1
ATOM 2785 C C . LYS A 1 197 ? 41.829 39.815 51.014 1.00 53.37 197 LYS A C 1
ATOM 2786 O O . LYS A 1 197 ? 42.269 40.170 52.114 1.00 54.28 197 LYS A O 1
ATOM 2793 N N . SER A 1 198 ? 41.390 40.693 50.109 1.00 53.66 198 SER A N 1
ATOM 2794 C CA . SER A 1 198 ? 41.449 42.128 50.372 1.00 54.36 198 SER A CA 1
ATOM 2795 C C . SER A 1 198 ? 40.566 42.516 51.550 1.00 51.21 198 SER A C 1
ATOM 2796 O O . SER A 1 198 ? 40.950 43.355 52.374 1.00 51.83 198 SER A O 1
ATOM 2804 N N . GLU A 1 199 ? 39.372 41.928 51.640 1.00 47.91 199 GLU A N 1
ATOM 2805 C CA . GLU A 1 199 ? 38.454 42.284 52.716 1.00 48.78 199 GLU A CA 1
ATOM 2806 C C . GLU A 1 199 ? 38.909 41.692 54.044 1.00 45.68 199 GLU A C 1
ATOM 2807 O O . GLU A 1 199 ? 38.856 42.364 55.080 1.00 43.29 199 GLU A O 1
ATOM 2819 N N . VAL A 1 200 ? 39.363 40.436 54.033 1.00 47.62 200 VAL A N 1
ATOM 2820 C CA . VAL A 1 200 ? 39.866 39.818 55.256 1.00 51.63 200 VAL A CA 1
ATOM 2821 C C . VAL A 1 200 ? 41.082 40.578 55.770 1.00 57.67 200 VAL A C 1
ATOM 2822 O O . VAL A 1 200 ? 41.265 40.736 56.983 1.00 56.68 200 VAL A O 1
ATOM 2835 N N . GLU A 1 201 ? 41.937 41.049 54.858 1.00 65.75 201 GLU A N 1
ATOM 2836 C CA . GLU A 1 201 ? 43.099 41.834 55.262 1.00 70.47 201 GLU A CA 1
ATOM 2837 C C . GLU A 1 201 ? 42.679 43.089 56.016 1.00 71.68 201 GLU A C 1
ATOM 2838 O O . GLU A 1 201 ? 43.267 43.430 57.049 1.00 75.61 201 GLU A O 1
ATOM 2842 N N . ARG A 1 202 ? 41.660 43.789 55.514 1.00 65.78 202 ARG A N 1
ATOM 2843 C CA . ARG A 1 202 ? 41.184 44.991 56.190 1.00 65.75 202 ARG A CA 1
ATOM 2844 C C . ARG A 1 202 ? 40.602 44.653 57.558 1.00 62.06 202 ARG A C 1
ATOM 2845 O O . ARG A 1 202 ? 40.913 45.307 58.559 1.00 61.27 202 ARG A O 1
ATOM 2852 N N . THR A 1 203 ? 39.767 43.621 57.619 1.00 59.83 203 THR A N 1
ATOM 2853 C CA . THR A 1 203 ? 39.037 43.284 58.834 1.00 57.62 203 THR A CA 1
ATOM 2854 C C . THR A 1 203 ? 39.953 42.710 59.913 1.00 56.46 203 THR A C 1
ATOM 2855 O O . THR A 1 203 ? 39.745 42.951 61.103 1.00 55.88 203 THR A O 1
ATOM 2866 N N . LEU A 1 204 ? 40.960 41.949 59.498 1.00 56.85 204 LEU A N 1
ATOM 2867 C CA . LEU A 1 204 ? 41.909 41.365 60.441 1.00 57.55 204 LEU A CA 1
#

Secondary structure (P-SEA, 3-state):
caaaaaaaaaaaacccaaaaaaaaaaaaaaaaaccccaaaaaaaaaaaaaaaaaaacccaaaaaaaaaaaaaaaaacccaaaaaaaaaaaaaaaaaaaaaccaaaaaaaaaaaaaaaaaaaaaacccaaaaaaaaaaaaaaaaaaaaaacccaaaaaaaaaaaaaaaaaaaaaacccaaaaaaaaaaaaaaaaaac

Nearest PDB structures (foldseek):
  6w2q-assembly1_A  TM=1.005E+00  e=2.096E-24  synthetic construct
  7mwq-assembly2_B-2  TM=8.571E-01  e=6.191E-04  synthetic construct
  6xns-assembly2_E  TM=4.714E-01  e=1.198E-06  synthetic construct
  5cwk-assembly1_A  TM=3.856E-01  e=2.753E-07  synthetic construct
  6xt4-assembly1_A  TM=3.986E-01  e=1.907E-07  synthetic construct

Radius of gyration: 17.15 Å; Cα contacts (8 Å, |Δi|>4): 298; chains: 1; bounding box: 29×50×42 Å

Sequence (196 aa):
LKELLKRAEELAKSPDPEDLKEAVRLAEEVVRERPGSEAAKKALEIIQEAAELLKKSPDPEAIIAAARALLKIAATTGDNEAAKQAIEAASKAAQLAEQRGDDELVCEALALLLIAAQVLLLLKQQGTSDEEVAEHVARTISQLVQRLKRKGASYEVIKECCVQRIVEEIVEALKRSGTSEDEINEIVRRVKSEVERTL

Foldseek 3Di:
DVVLLVQLLVLLVDLPLVSLLSSLVSLVVVCVVVVPDVSNVSSLVSLLSSLVSQLPDLALVSLLSSLVSLLLSCLQPVDLVSLVSSLVSLVSSLVSCVVVPNLLSNLSSVLSNLLSVLSNCVSVPHDLLVNLVVLLVVLLVVLVVCVVVPPDPVSNVVSNVSNLVSNLVSCVSNPNDPVSSVVSVVSSVVSNVVDD

Solvent-accessible surface area: 9394 Å² total; per-residue (Å²): 108,77,67,34,26,65,122,0,45,66,46,1,128,31,93,72,38,103,45,0,48,58,0,13,126,20,0,50,84,9,31,77,129,35,101,83,47,88,37,2,52,81,0,36,114,8,4,58,72,0,0,49,55,0,46,126,12,111,67,2,74,2,0,6,26,0,0,101,1,0,10,36,6,3,4,64,72,31,52,56,100,0,2,103,44,0,41,109,0,0,48,62,0,9,80,39,0,69,152,138,56,53,18,49,24,1,2,41,0,32,0,1,27,4,0,0,52,0,4,20,45,57,82,123,64,40,49,31,90,94,0,0,96,58,3,3,58,40,3,5,130,10,28,66,73,0,63,183,102,64,21,61,163,111,38,26,104,76,2,40,58,52,0,42,112,19,8,31,72,3,1,120,122,37,67,22,62,62,119,54,4,98,74,2,52,127,73,12,81,58,50,26,76,112,86,71

B-factor: mean 40.88, std 13.6, range [19.71, 115.73]